Protein AF-A0A6C0AGB8-F1 (afdb_monomer_lite)

pLDDT: mean 83.2, std 10.04, range [54.59, 96.94]

Structure (mmCIF, N/CA/C/O backbone):
data_AF-A0A6C0AGB8-F1
#
_entry.id   AF-A0A6C0AGB8-F1
#
loop_
_atom_site.group_PDB
_atom_site.id
_atom_site.type_symbol
_atom_site.label_atom_id
_atom_site.label_alt_id
_atom_site.label_comp_id
_atom_site.label_asym_id
_atom_site.label_entity_id
_atom_site.label_seq_id
_atom_site.pdbx_PDB_ins_code
_atom_site.Cartn_x
_atom_site.Cartn_y
_atom_site.Cartn_z
_atom_site.occupancy
_atom_site.B_iso_or_equiv
_atom_site.auth_seq_id
_atom_site.auth_comp_id
_atom_site.auth_asym_id
_atom_site.auth_atom_id
_atom_site.pdbx_PDB_model_num
ATOM 1 N N . MET A 1 1 ? -25.238 -7.037 28.033 1.00 85.75 1 MET A N 1
ATOM 2 C CA . MET A 1 1 ? -25.013 -5.884 27.137 1.00 85.75 1 MET A CA 1
ATOM 3 C C . MET A 1 1 ? -23.534 -5.852 26.813 1.00 85.75 1 MET A C 1
ATOM 5 O O . MET A 1 1 ? -22.746 -6.028 27.730 1.00 85.75 1 MET A O 1
ATOM 9 N N . GLU A 1 2 ? -23.157 -5.703 25.545 1.00 87.75 2 GLU A N 1
ATOM 10 C CA . GLU A 1 2 ? -21.743 -5.670 25.140 1.00 87.75 2 GLU A CA 1
ATOM 11 C C . GLU A 1 2 ? -21.162 -4.250 25.240 1.00 87.75 2 GLU A C 1
ATOM 13 O O . GLU A 1 2 ? -21.844 -3.273 24.914 1.00 87.75 2 GLU A O 1
ATOM 18 N N . TRP A 1 3 ? -19.887 -4.139 25.631 1.00 89.69 3 TRP A N 1
ATOM 19 C CA . TRP A 1 3 ? -19.176 -2.863 25.812 1.00 89.69 3 TRP A CA 1
ATOM 20 C C . TRP A 1 3 ? -19.083 -2.013 24.537 1.00 89.69 3 TRP A C 1
ATOM 22 O O . TRP A 1 3 ? -18.918 -0.803 24.609 1.00 89.69 3 TRP A O 1
ATOM 32 N N . ASN A 1 4 ? -19.184 -2.623 23.358 1.00 88.69 4 ASN A N 1
ATOM 33 C CA . ASN A 1 4 ? -19.112 -1.944 22.063 1.00 88.69 4 ASN A CA 1
ATOM 34 C C . ASN A 1 4 ? -20.489 -1.519 21.519 1.00 88.69 4 ASN A C 1
ATOM 36 O O . ASN A 1 4 ? -20.561 -0.889 20.466 1.00 88.69 4 ASN A O 1
ATOM 40 N N . ASN A 1 5 ? -21.580 -1.884 22.200 1.00 87.94 5 ASN A N 1
ATOM 41 C CA . ASN A 1 5 ? -22.945 -1.703 21.702 1.00 87.94 5 ASN A CA 1
ATOM 42 C C . ASN A 1 5 ? -23.889 -1.079 22.741 1.00 87.94 5 ASN A C 1
ATOM 44 O O . ASN A 1 5 ? -25.072 -0.848 22.469 1.00 87.94 5 ASN A O 1
ATOM 48 N N . TRP A 1 6 ? -23.379 -0.769 23.933 1.00 87.19 6 TRP A N 1
ATOM 49 C CA . TRP A 1 6 ? -24.161 -0.120 24.977 1.00 87.19 6 TRP A CA 1
ATOM 50 C C . TRP A 1 6 ? -24.812 1.204 24.546 1.00 87.19 6 TRP A C 1
ATOM 52 O O . TRP A 1 6 ? -25.950 1.404 24.965 1.00 87.19 6 TRP A O 1
ATOM 62 N N . PRO A 1 7 ? -24.239 2.061 23.664 1.00 87.12 7 PRO A N 1
ATOM 63 C CA . PRO A 1 7 ? -24.915 3.300 23.270 1.00 87.12 7 PRO A CA 1
ATOM 64 C C . PRO A 1 7 ? -26.259 3.060 22.568 1.00 87.12 7 PRO A C 1
ATOM 66 O O . PRO A 1 7 ? -27.134 3.919 22.606 1.00 87.12 7 PRO A O 1
ATOM 69 N N . LYS A 1 8 ? -26.441 1.884 21.947 1.00 88.44 8 LYS A N 1
ATOM 70 C CA . LYS A 1 8 ? -27.699 1.480 21.301 1.00 88.44 8 LYS A CA 1
ATOM 71 C C . LYS A 1 8 ? -28.630 0.722 22.245 1.00 88.44 8 LYS A C 1
ATOM 73 O O . LYS A 1 8 ? -29.843 0.875 22.159 1.00 88.44 8 LYS A O 1
ATOM 78 N N . GLN A 1 9 ? -28.078 -0.115 23.125 1.00 89.19 9 GLN A N 1
ATOM 79 C CA . GLN A 1 9 ? -28.870 -0.964 24.025 1.00 89.19 9 GLN A CA 1
ATOM 80 C C . GLN A 1 9 ? -29.356 -0.213 25.274 1.00 89.19 9 GLN A C 1
ATOM 82 O O . GLN A 1 9 ? -30.470 -0.453 25.736 1.00 89.19 9 GLN A O 1
ATOM 87 N N . LEU A 1 10 ? -28.554 0.711 25.808 1.00 89.75 10 LEU A N 1
ATOM 88 C CA . LEU A 1 10 ? -28.839 1.412 27.058 1.00 89.75 10 LEU A CA 1
ATOM 89 C C . LEU A 1 10 ? -30.111 2.282 27.006 1.00 89.75 10 LEU A C 1
ATOM 91 O O . LEU A 1 10 ? -30.888 2.198 27.958 1.00 89.75 10 LEU A O 1
ATOM 95 N N . PRO A 1 11 ? -30.413 3.035 25.925 1.00 90.19 11 PRO A N 1
ATOM 96 C CA . PRO A 1 11 ? -31.673 3.777 25.828 1.00 90.19 11 PRO A CA 1
ATOM 97 C C . PRO A 1 11 ? -32.914 2.887 25.981 1.00 90.19 11 PRO A C 1
ATOM 99 O O . PRO A 1 11 ? -33.871 3.270 26.650 1.00 90.19 11 PRO A O 1
ATOM 102 N N . LEU A 1 12 ? -32.878 1.669 25.427 1.00 92.25 12 LEU A N 1
ATOM 103 C CA . LEU A 1 12 ? -33.972 0.696 25.542 1.00 92.25 12 LEU A CA 1
ATOM 104 C C . LEU A 1 12 ? -34.129 0.173 26.974 1.00 92.25 12 LEU A C 1
ATOM 106 O O . LEU A 1 12 ? -35.239 -0.145 27.395 1.00 92.25 12 LEU A O 1
ATOM 110 N N . ILE A 1 13 ? -33.026 0.062 27.720 1.00 91.06 13 ILE A N 1
ATOM 111 C CA . ILE A 1 13 ? -33.058 -0.310 29.138 1.00 91.06 13 ILE A CA 1
ATOM 112 C C . ILE A 1 13 ? -33.690 0.825 29.942 1.00 91.06 13 ILE A C 1
ATOM 114 O O . ILE A 1 13 ? -34.621 0.564 30.694 1.00 91.06 13 ILE A O 1
ATOM 118 N N . ILE A 1 14 ? -33.244 2.070 29.739 1.00 91.00 14 ILE A N 1
ATOM 119 C CA . ILE A 1 14 ? -33.753 3.262 30.437 1.00 91.00 14 ILE A CA 1
ATOM 120 C C . ILE A 1 14 ? -35.268 3.414 30.241 1.00 91.00 14 ILE A C 1
ATOM 122 O O . ILE A 1 14 ? -35.985 3.621 31.214 1.00 91.00 14 ILE A O 1
ATOM 126 N N . GLN A 1 15 ? -35.765 3.240 29.011 1.00 91.44 15 GLN A N 1
ATOM 127 C CA . GLN A 1 15 ? -37.198 3.337 28.688 1.00 91.44 15 GLN A CA 1
ATOM 128 C C . GLN A 1 15 ? -38.080 2.335 29.445 1.00 91.44 15 GLN A C 1
ATOM 130 O O . GLN A 1 15 ? -39.263 2.591 29.643 1.00 91.44 15 GLN A O 1
ATOM 135 N N . LYS A 1 16 ? -37.524 1.188 29.851 1.00 91.88 16 LYS A N 1
ATOM 136 C CA . LYS A 1 16 ? -38.254 0.140 30.579 1.00 91.88 16 LYS A CA 1
ATOM 137 C C . LYS A 1 16 ? -38.258 0.348 32.095 1.00 91.88 16 LYS A C 1
ATOM 139 O O . LYS A 1 16 ? -38.925 -0.410 32.793 1.00 91.88 16 LYS A O 1
ATOM 144 N N . GLN A 1 17 ? -37.504 1.319 32.610 1.00 92.25 17 GLN A N 1
ATOM 145 C CA . GLN A 1 17 ? -37.395 1.584 34.043 1.00 92.25 17 GLN A CA 1
ATOM 146 C C . GLN A 1 17 ? -38.358 2.682 34.501 1.00 92.25 17 GLN A C 1
ATOM 148 O O . GLN A 1 17 ? -38.799 3.524 33.722 1.00 92.25 17 GLN A O 1
ATOM 153 N N . ASN A 1 18 ? -38.658 2.700 35.802 1.00 91.62 18 ASN A N 1
ATOM 154 C CA . ASN A 1 18 ? -39.371 3.822 36.408 1.00 91.62 18 ASN A CA 1
ATOM 155 C C . ASN A 1 18 ? -38.508 5.102 36.410 1.00 91.62 18 ASN A C 1
ATOM 157 O O . ASN A 1 18 ? -37.285 5.045 36.274 1.00 91.62 18 ASN A O 1
ATOM 161 N N . HIS A 1 19 ? -39.150 6.259 36.599 1.00 88.44 19 HIS A N 1
ATOM 162 C CA . HIS A 1 19 ? -38.503 7.572 36.491 1.00 88.44 19 HIS A CA 1
ATOM 163 C C . HIS A 1 19 ? -37.238 7.710 37.361 1.00 88.44 19 HIS A C 1
ATOM 165 O O . HIS A 1 19 ? -36.220 8.218 36.900 1.00 88.44 19 HIS A O 1
ATOM 171 N N . TYR A 1 20 ? -37.270 7.218 38.604 1.00 92.38 20 TYR A N 1
ATOM 172 C CA . TYR A 1 20 ? -36.134 7.317 39.524 1.00 92.38 20 TYR A CA 1
ATOM 173 C C . TYR A 1 20 ? -34.932 6.468 39.072 1.00 92.38 20 TYR A C 1
ATOM 175 O O . TYR A 1 20 ? -33.818 6.982 38.973 1.00 92.38 20 TYR A O 1
ATOM 183 N N . LYS A 1 21 ? -35.152 5.194 38.722 1.00 92.56 21 LYS A N 1
ATOM 184 C CA . LYS A 1 21 ? -34.096 4.298 38.215 1.00 92.56 21 LYS A CA 1
ATOM 185 C C . LYS A 1 21 ? -33.546 4.775 36.871 1.00 92.56 21 LYS A C 1
ATOM 187 O O . LYS A 1 21 ? -32.340 4.726 36.647 1.00 92.56 21 LYS A O 1
ATOM 192 N N . ALA A 1 22 ? -34.410 5.287 35.994 1.00 91.00 22 ALA A N 1
ATOM 193 C CA . ALA A 1 22 ? -34.006 5.869 34.717 1.00 91.00 22 ALA A CA 1
ATOM 194 C C . ALA A 1 22 ? -33.007 7.026 34.904 1.00 91.00 22 ALA A C 1
ATOM 196 O O . ALA A 1 22 ? -31.990 7.064 34.210 1.00 91.00 22 ALA A O 1
ATOM 197 N N . ILE A 1 23 ? -33.242 7.917 35.877 1.00 90.25 23 ILE A N 1
ATOM 198 C CA . ILE A 1 23 ? -32.309 9.005 36.217 1.00 90.25 23 ILE A CA 1
ATOM 199 C C . ILE A 1 23 ? -30.972 8.454 36.724 1.00 90.25 23 ILE A C 1
ATOM 201 O O . ILE A 1 23 ? -29.927 8.885 36.243 1.00 90.25 23 ILE A O 1
ATOM 205 N N . GLN A 1 24 ? -30.981 7.470 37.631 1.00 91.38 24 GLN A N 1
ATOM 206 C CA . GLN A 1 24 ? -29.740 6.864 38.139 1.00 91.38 24 GLN A CA 1
ATOM 207 C C . GLN A 1 24 ? -28.878 6.273 37.012 1.00 91.38 24 GLN A C 1
ATOM 209 O O . GLN A 1 24 ? -27.658 6.435 37.004 1.00 91.38 24 GLN A O 1
ATOM 214 N N . ILE A 1 25 ? -29.508 5.620 36.031 1.00 90.00 25 ILE A N 1
ATOM 215 C CA . ILE A 1 25 ? -28.814 5.037 34.874 1.00 90.00 25 ILE A CA 1
ATOM 216 C C . ILE A 1 25 ? -28.258 6.129 33.948 1.00 90.00 25 ILE A C 1
ATOM 218 O O . ILE A 1 25 ? -27.126 6.011 33.471 1.00 90.00 25 ILE A O 1
ATOM 222 N N . LEU A 1 26 ? -29.029 7.194 33.700 1.00 88.81 26 LEU A N 1
ATOM 223 C CA . LEU A 1 26 ? -28.572 8.343 32.914 1.00 88.81 26 LEU A CA 1
ATOM 224 C C . LEU A 1 26 ? -27.353 9.012 33.560 1.00 88.81 26 LEU A C 1
ATOM 226 O O . LEU A 1 26 ? -26.373 9.302 32.870 1.00 88.81 26 LEU A O 1
ATOM 230 N N . ASP A 1 27 ? -27.379 9.201 34.878 1.00 88.69 27 ASP A N 1
ATOM 231 C CA . ASP A 1 27 ? -26.275 9.802 35.622 1.00 88.69 27 ASP A CA 1
ATOM 232 C C . ASP A 1 27 ? -25.014 8.920 35.578 1.00 88.69 27 ASP A C 1
ATOM 234 O O . ASP A 1 27 ? -23.907 9.424 35.353 1.00 88.69 27 ASP A O 1
ATOM 238 N N . LEU A 1 28 ? -25.184 7.598 35.697 1.00 88.62 28 LEU A N 1
ATOM 239 C CA . LEU A 1 28 ? -24.102 6.614 35.636 1.00 88.62 28 LEU A CA 1
ATOM 240 C C . LEU A 1 28 ? -23.369 6.619 34.284 1.00 88.62 28 LEU A C 1
ATOM 242 O O . LEU A 1 28 ? -22.136 6.568 34.257 1.00 88.62 28 LEU A O 1
ATOM 246 N N . PHE A 1 29 ? -24.092 6.671 33.161 1.00 86.94 29 PHE A N 1
ATOM 247 C CA . PHE A 1 29 ? -23.497 6.515 31.825 1.00 86.94 29 PHE A CA 1
ATOM 248 C C . PHE A 1 29 ? -23.253 7.828 31.070 1.00 86.94 29 PHE A C 1
ATOM 250 O O . PHE A 1 29 ? -22.235 7.920 30.388 1.00 86.94 29 PHE A O 1
ATOM 257 N N . TYR A 1 30 ? -24.123 8.836 31.200 1.00 82.88 30 TYR A N 1
ATOM 258 C CA . TYR A 1 30 ? -24.089 10.041 30.357 1.00 82.88 30 TYR A CA 1
ATOM 259 C C . TYR A 1 30 ? -23.657 11.314 31.090 1.00 82.88 30 TYR A C 1
ATOM 261 O O . TYR A 1 30 ? -22.960 12.137 30.504 1.00 82.88 30 TYR A O 1
ATOM 269 N N . LYS A 1 31 ? -24.038 11.502 32.359 1.00 75.31 31 LYS A N 1
ATOM 270 C CA . LYS A 1 31 ? -23.781 12.772 33.066 1.00 75.31 31 LYS A CA 1
ATOM 271 C C . LYS A 1 31 ? -22.374 12.859 33.655 1.00 75.31 31 LYS A C 1
ATOM 273 O O . LYS A 1 31 ? -21.720 13.887 33.527 1.00 75.31 31 LYS A O 1
ATOM 278 N N . ASN A 1 32 ? -21.872 11.755 34.210 1.00 64.94 32 ASN A N 1
ATOM 279 C CA . ASN A 1 32 ? -20.521 11.679 34.788 1.00 64.94 32 ASN A CA 1
ATOM 280 C C . ASN A 1 32 ? -19.447 11.211 33.776 1.00 64.94 32 ASN A C 1
ATOM 282 O O . ASN A 1 32 ? -18.403 10.692 34.161 1.00 64.94 32 ASN A O 1
ATOM 286 N N . ASN A 1 33 ? -19.752 11.358 32.481 1.00 63.38 33 ASN A N 1
ATOM 287 C CA . ASN A 1 33 ? -18.901 11.309 31.284 1.00 63.38 33 ASN A CA 1
ATOM 288 C C . ASN A 1 33 ? -17.544 10.573 31.391 1.00 63.38 33 ASN A C 1
ATOM 290 O O . ASN A 1 33 ? -16.486 11.184 31.261 1.00 63.38 33 ASN A O 1
ATOM 294 N N . SER A 1 34 ? -17.558 9.251 31.595 1.00 58.28 34 SER A N 1
ATOM 295 C CA . SER A 1 34 ? -16.314 8.455 31.640 1.00 58.28 34 SER A CA 1
ATOM 296 C C . SER A 1 34 ? -16.145 7.469 30.481 1.00 58.28 34 SER A C 1
ATOM 298 O O . SER A 1 34 ? -15.078 6.884 30.339 1.00 58.28 34 SER A O 1
ATOM 300 N N . LEU A 1 35 ? -17.182 7.237 29.671 1.00 72.00 35 LEU A N 1
ATOM 301 C CA . LEU A 1 35 ? -17.141 6.281 28.563 1.00 72.00 35 LEU A CA 1
ATOM 302 C C . LEU A 1 35 ? -17.549 6.989 27.272 1.00 72.00 35 LEU A C 1
ATOM 304 O O . LEU A 1 35 ? -18.730 7.210 27.023 1.00 72.00 35 LEU A O 1
ATOM 308 N N . ASN A 1 36 ? -16.557 7.327 26.448 1.00 73.94 36 ASN A N 1
ATOM 309 C CA . ASN A 1 36 ? -16.778 7.827 25.089 1.00 73.94 36 ASN A CA 1
ATOM 310 C C . ASN A 1 36 ? -17.381 6.732 24.186 1.00 73.94 36 ASN A C 1
ATOM 312 O O . ASN A 1 36 ? -17.428 5.562 24.564 1.00 73.94 36 ASN A O 1
ATOM 316 N N . ASP A 1 37 ? -17.822 7.088 22.977 1.00 81.38 37 ASP A N 1
ATOM 317 C CA . ASP A 1 37 ? -18.327 6.110 22.005 1.00 81.38 37 ASP A CA 1
ATOM 318 C C . ASP A 1 37 ? -17.241 5.053 21.673 1.00 81.38 37 ASP A C 1
ATOM 320 O O . ASP A 1 37 ? -16.196 5.401 21.102 1.00 81.38 37 ASP A O 1
ATOM 324 N N . PRO A 1 38 ? -17.461 3.761 21.998 1.00 86.94 38 PRO A N 1
ATOM 325 C CA . PRO A 1 38 ? -16.483 2.697 21.766 1.00 86.94 38 PRO A CA 1
ATOM 326 C C . PRO A 1 38 ? -16.198 2.471 20.274 1.00 86.94 38 PRO A C 1
ATOM 328 O O . PRO A 1 38 ? -15.145 1.931 19.920 1.00 86.94 38 PRO A O 1
ATOM 331 N N . LEU A 1 39 ? -17.091 2.917 19.378 1.00 87.75 39 LEU A N 1
ATOM 332 C CA . LEU A 1 39 ? -16.887 2.839 17.932 1.00 87.75 39 LEU A CA 1
ATOM 333 C C . LEU A 1 39 ? -15.649 3.616 17.485 1.00 87.75 39 LEU A C 1
ATOM 335 O O . LEU A 1 39 ? -15.008 3.217 16.514 1.00 87.75 39 LEU A O 1
ATOM 339 N N . ILE A 1 40 ? -15.269 4.687 18.188 1.00 88.62 40 ILE A N 1
ATOM 340 C CA . ILE A 1 40 ? -14.062 5.461 17.871 1.00 88.62 40 ILE A CA 1
ATOM 341 C C . ILE A 1 40 ? -12.816 4.586 18.039 1.00 88.62 40 ILE A C 1
ATOM 343 O O . ILE A 1 40 ? -11.991 4.515 17.125 1.00 88.62 40 ILE A O 1
ATOM 347 N N . LEU A 1 41 ? -12.715 3.868 19.163 1.00 90.50 41 LEU A N 1
ATOM 348 C CA . LEU A 1 41 ? -11.598 2.967 19.451 1.00 90.50 41 LEU A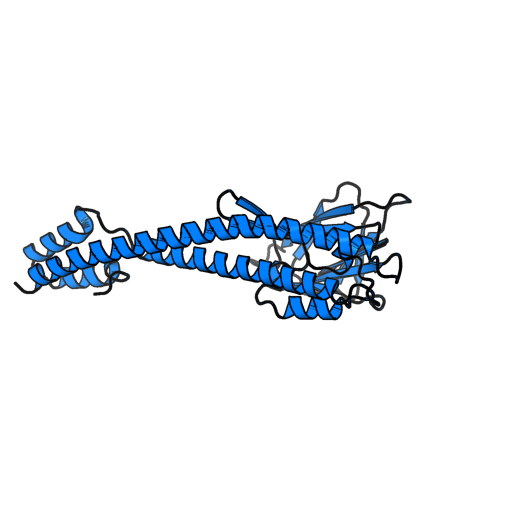 CA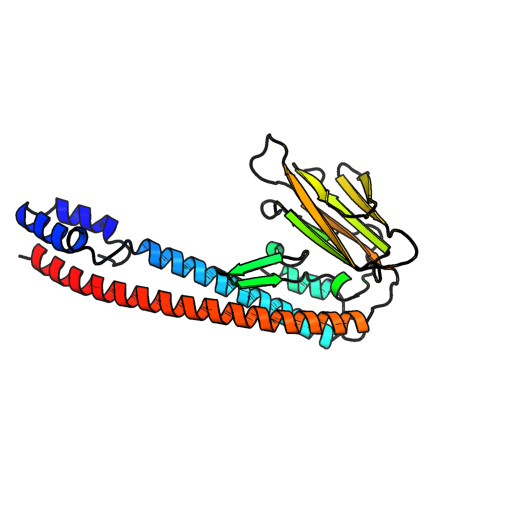 1
ATOM 349 C C . LEU A 1 41 ? -11.536 1.823 18.434 1.00 90.50 41 LEU A C 1
ATOM 351 O O . LEU A 1 41 ? -10.478 1.557 17.873 1.00 90.50 41 LEU A O 1
ATOM 355 N N . ILE A 1 42 ? -12.678 1.203 18.125 1.00 90.69 42 ILE A N 1
ATOM 356 C CA . ILE A 1 42 ? -12.762 0.110 17.144 1.00 90.69 42 ILE A CA 1
ATOM 357 C C . ILE A 1 42 ? -12.367 0.592 15.742 1.00 90.69 42 ILE A C 1
ATOM 359 O O . ILE A 1 42 ? -11.587 -0.059 15.045 1.00 90.69 42 ILE A O 1
ATOM 363 N N . ASN A 1 43 ? -12.874 1.751 15.320 1.00 92.44 43 ASN A N 1
ATOM 364 C CA . ASN A 1 43 ? -12.548 2.325 14.018 1.00 92.44 43 ASN A CA 1
ATOM 365 C C . ASN A 1 43 ? -11.066 2.698 13.922 1.00 92.44 43 ASN A C 1
ATOM 367 O O . ASN A 1 43 ? -10.447 2.481 12.879 1.00 92.44 43 ASN A O 1
ATOM 371 N N . GLN A 1 44 ? -10.481 3.225 14.999 1.00 93.25 44 GLN A N 1
ATOM 372 C CA . GLN A 1 44 ? -9.052 3.508 15.072 1.00 93.25 44 GLN A CA 1
ATOM 373 C C . GLN A 1 44 ? -8.223 2.220 14.987 1.00 93.25 44 GLN A C 1
ATOM 375 O O . GLN A 1 44 ? -7.310 2.150 14.165 1.00 93.25 44 GLN A O 1
ATOM 380 N N . GLN A 1 45 ? -8.587 1.182 15.742 1.00 94.00 45 GLN A N 1
ATOM 381 C CA . GLN A 1 45 ? -7.930 -0.125 15.702 1.00 94.00 45 GLN A CA 1
ATOM 382 C C . GLN A 1 45 ? -7.936 -0.727 14.293 1.00 94.00 45 GLN A C 1
ATOM 384 O O . GLN A 1 45 ? -6.906 -1.178 13.792 1.00 94.00 45 GLN A O 1
ATOM 389 N N . ASN A 1 46 ? -9.088 -0.690 13.619 1.00 94.62 46 ASN A N 1
ATOM 390 C CA . ASN A 1 46 ? -9.235 -1.196 12.256 1.00 94.62 46 ASN A CA 1
ATOM 391 C C . ASN A 1 46 ? -8.364 -0.426 11.254 1.00 94.62 46 ASN A C 1
ATOM 393 O O . ASN A 1 46 ? -7.757 -1.038 10.372 1.00 94.62 46 ASN A O 1
ATOM 397 N N . LYS A 1 47 ? -8.265 0.904 11.392 1.00 94.31 47 LYS A N 1
ATOM 398 C CA . LYS A 1 47 ? -7.364 1.727 10.570 1.00 94.31 47 LYS A CA 1
ATOM 399 C C . LYS A 1 47 ? -5.902 1.326 10.782 1.00 94.31 47 LYS A C 1
ATOM 401 O O . LYS A 1 47 ? -5.232 1.001 9.806 1.00 94.31 47 LYS A O 1
ATOM 406 N N . ILE A 1 48 ? -5.453 1.236 12.036 1.00 95.75 48 ILE A N 1
ATOM 407 C CA . ILE A 1 48 ? -4.078 0.834 12.372 1.00 95.75 48 ILE A CA 1
ATOM 408 C C . ILE A 1 48 ? -3.768 -0.574 11.836 1.00 95.75 48 ILE A C 1
ATOM 410 O O . ILE A 1 48 ? -2.716 -0.796 11.242 1.00 95.75 48 ILE A O 1
ATOM 414 N N . LEU A 1 49 ? -4.694 -1.529 11.966 1.00 94.81 49 LEU A N 1
ATOM 415 C CA . LEU A 1 49 ? -4.534 -2.878 11.410 1.00 94.81 49 LEU A CA 1
ATOM 416 C C . LEU A 1 49 ? -4.381 -2.880 9.886 1.00 94.81 49 LEU A C 1
ATOM 418 O O . LEU A 1 49 ? -3.606 -3.673 9.347 1.00 94.81 49 LEU A O 1
ATOM 422 N N . ASN A 1 50 ? -5.116 -2.020 9.181 1.00 92.56 50 ASN A N 1
ATOM 423 C CA . ASN A 1 50 ? -4.978 -1.882 7.734 1.00 92.56 50 ASN A CA 1
ATOM 424 C C . ASN A 1 50 ? -3.599 -1.330 7.354 1.00 92.56 50 ASN A C 1
ATOM 426 O O . ASN A 1 50 ? -2.992 -1.852 6.417 1.00 92.56 50 ASN A O 1
ATOM 430 N N . ASP A 1 51 ? -3.084 -0.355 8.106 1.00 93.31 51 ASP A N 1
ATOM 431 C CA . ASP A 1 51 ? -1.728 0.176 7.938 1.00 93.31 51 ASP A CA 1
ATOM 432 C C . ASP A 1 51 ? -0.654 -0.893 8.192 1.00 93.31 51 ASP A C 1
ATOM 434 O O . ASP A 1 51 ? 0.240 -1.077 7.364 1.00 93.31 51 ASP A O 1
ATOM 438 N N . ILE A 1 52 ? -0.781 -1.680 9.271 1.00 93.94 52 ILE A N 1
ATOM 439 C CA . ILE A 1 52 ? 0.126 -2.806 9.567 1.00 93.94 52 ILE A CA 1
ATOM 440 C C . ILE A 1 52 ? 0.150 -3.798 8.406 1.00 93.94 52 ILE A C 1
ATOM 442 O O . ILE A 1 52 ? 1.228 -4.183 7.944 1.00 93.94 52 ILE A O 1
ATOM 446 N N . LYS A 1 53 ? -1.029 -4.225 7.933 1.00 91.69 53 LYS A N 1
ATOM 447 C CA . LYS A 1 53 ? -1.154 -5.189 6.830 1.00 91.69 53 LYS A CA 1
ATOM 448 C C . LYS A 1 53 ? -0.512 -4.648 5.559 1.00 91.69 53 LYS A C 1
ATOM 450 O O . LYS A 1 53 ? 0.261 -5.357 4.923 1.00 91.69 53 LYS A O 1
ATOM 455 N N . PHE A 1 54 ? -0.797 -3.392 5.224 1.00 89.69 54 PHE A N 1
ATOM 456 C CA . PHE A 1 54 ? -0.238 -2.732 4.054 1.00 89.69 54 PHE A CA 1
ATOM 457 C C . PHE A 1 54 ? 1.292 -2.670 4.116 1.00 89.69 54 PHE A C 1
ATOM 459 O O . PHE A 1 54 ? 1.965 -3.171 3.216 1.00 89.69 54 PHE A O 1
ATOM 466 N N . ILE A 1 55 ? 1.857 -2.123 5.197 1.00 90.81 55 ILE A N 1
ATOM 467 C CA . ILE A 1 55 ? 3.300 -1.873 5.281 1.00 90.81 55 ILE A CA 1
ATOM 468 C C . ILE A 1 55 ? 4.110 -3.170 5.402 1.00 90.81 55 ILE A C 1
ATOM 470 O O . ILE A 1 55 ? 5.182 -3.296 4.806 1.00 90.81 55 ILE A O 1
ATOM 474 N N . SER A 1 56 ? 3.569 -4.170 6.106 1.00 90.94 56 SER A N 1
ATOM 475 C CA . SER A 1 56 ? 4.189 -5.496 6.218 1.00 90.94 56 SER A CA 1
ATOM 476 C C . SER A 1 56 ? 4.229 -6.197 4.863 1.00 90.94 56 SER A C 1
ATOM 478 O O . SER A 1 56 ? 5.249 -6.778 4.493 1.00 90.94 56 SER A O 1
ATOM 480 N N . HIS A 1 57 ? 3.143 -6.091 4.092 1.00 88.56 57 HIS A N 1
ATOM 481 C CA . HIS A 1 57 ? 3.067 -6.666 2.753 1.00 88.56 57 HIS A CA 1
ATOM 482 C C . HIS A 1 57 ? 4.056 -6.007 1.792 1.00 88.56 57 HIS A C 1
ATOM 484 O O . HIS A 1 57 ? 4.731 -6.690 1.028 1.00 88.56 57 HIS A O 1
ATOM 490 N N . ILE A 1 58 ? 4.205 -4.685 1.864 1.00 87.25 58 ILE A N 1
ATOM 491 C CA . ILE A 1 58 ? 5.191 -3.957 1.061 1.00 87.25 58 ILE A CA 1
ATOM 492 C C . ILE A 1 58 ? 6.608 -4.424 1.324 1.00 87.25 58 ILE A C 1
ATOM 494 O O . ILE A 1 58 ? 7.355 -4.742 0.397 1.00 87.25 58 ILE A O 1
ATOM 498 N N . LYS A 1 59 ? 6.963 -4.503 2.604 1.00 90.06 59 LYS A N 1
ATOM 499 C CA . LYS A 1 59 ? 8.271 -4.976 3.036 1.00 90.06 59 LYS A CA 1
ATOM 500 C C . LYS A 1 59 ? 8.540 -6.403 2.555 1.00 90.06 59 LYS A C 1
ATOM 502 O O . LYS A 1 59 ? 9.651 -6.696 2.121 1.00 90.06 59 LYS A O 1
ATOM 507 N N . TYR A 1 60 ? 7.529 -7.270 2.602 1.00 90.38 60 TYR A N 1
ATOM 508 C CA . TYR A 1 60 ? 7.613 -8.636 2.093 1.00 90.38 60 TYR A CA 1
ATOM 509 C C . TYR A 1 60 ? 7.892 -8.682 0.585 1.00 90.38 60 TYR A C 1
ATOM 511 O O . TYR A 1 60 ? 8.830 -9.358 0.169 1.00 90.38 60 TYR A O 1
ATOM 519 N N . ILE A 1 61 ? 7.148 -7.922 -0.226 1.00 87.75 61 ILE A N 1
ATOM 520 C CA . ILE A 1 61 ? 7.347 -7.903 -1.683 1.00 87.75 61 ILE A CA 1
ATOM 521 C C . ILE A 1 61 ? 8.740 -7.376 -2.049 1.00 87.75 61 ILE A C 1
ATOM 523 O O . ILE A 1 61 ? 9.431 -8.008 -2.846 1.00 87.75 61 ILE A O 1
ATOM 527 N N . TYR A 1 62 ? 9.206 -6.282 -1.432 1.00 89.50 62 TYR A N 1
ATOM 528 C CA . TYR A 1 62 ? 10.570 -5.795 -1.678 1.00 89.50 62 TYR A CA 1
ATOM 529 C C . TYR A 1 62 ? 11.633 -6.839 -1.333 1.00 89.50 62 TYR A C 1
ATOM 531 O O . TYR A 1 62 ? 12.558 -7.043 -2.117 1.00 89.50 62 TYR A O 1
ATOM 539 N N . ASN A 1 63 ? 11.477 -7.545 -0.211 1.00 91.50 63 ASN A N 1
ATOM 540 C CA . ASN A 1 63 ? 12.366 -8.646 0.153 1.00 91.50 63 ASN A CA 1
ATOM 541 C C . ASN A 1 63 ? 12.369 -9.766 -0.888 1.00 91.50 63 ASN A C 1
ATOM 543 O O . ASN A 1 63 ? 13.443 -10.232 -1.258 1.00 91.50 63 ASN A O 1
ATOM 547 N N . LEU A 1 64 ? 11.197 -10.195 -1.365 1.00 90.75 64 LEU A N 1
ATOM 548 C CA . LEU A 1 64 ? 11.103 -11.233 -2.393 1.00 90.75 64 LEU A CA 1
ATOM 549 C C . LEU A 1 64 ? 11.857 -10.842 -3.663 1.00 90.75 64 LEU A C 1
ATOM 551 O O . LEU A 1 64 ? 12.607 -11.649 -4.201 1.00 90.75 64 LEU A O 1
ATOM 555 N N . ILE A 1 65 ? 11.694 -9.600 -4.113 1.00 88.56 65 ILE A N 1
ATOM 556 C CA . ILE A 1 65 ? 12.317 -9.116 -5.347 1.00 88.56 65 ILE A CA 1
ATOM 557 C C . ILE A 1 65 ? 13.829 -8.988 -5.177 1.00 88.56 65 ILE A C 1
ATOM 559 O O . ILE A 1 65 ? 14.583 -9.445 -6.032 1.00 88.56 65 ILE A O 1
ATOM 563 N N . ILE A 1 66 ? 14.284 -8.427 -4.052 1.00 91.00 66 ILE A N 1
ATOM 564 C CA . ILE A 1 66 ? 15.714 -8.355 -3.729 1.00 91.00 66 ILE A CA 1
ATOM 565 C C . ILE A 1 66 ? 16.323 -9.760 -3.711 1.00 91.00 66 ILE A C 1
ATOM 567 O O . ILE A 1 66 ? 17.380 -9.968 -4.305 1.00 91.00 66 ILE A O 1
ATOM 571 N N . SER A 1 67 ? 15.674 -10.718 -3.046 1.00 92.38 67 SER A N 1
ATOM 572 C CA . SER A 1 67 ? 16.134 -12.107 -2.995 1.00 92.38 67 SER A CA 1
ATOM 573 C C . SER A 1 67 ? 16.175 -12.731 -4.386 1.00 92.38 67 SER A C 1
ATOM 575 O O . SER A 1 67 ? 17.195 -13.302 -4.755 1.00 92.38 67 SER A O 1
ATOM 577 N N . TYR A 1 68 ? 15.122 -12.550 -5.187 1.00 91.31 68 TYR A N 1
ATOM 578 C CA . TYR A 1 68 ? 15.056 -13.064 -6.553 1.00 91.31 68 TYR A CA 1
ATOM 579 C C . TYR A 1 68 ? 16.215 -12.554 -7.416 1.00 91.31 68 TYR A C 1
ATOM 581 O O . TYR A 1 68 ? 16.918 -13.355 -8.030 1.00 91.31 68 TYR A O 1
ATOM 589 N N . ILE A 1 69 ? 16.461 -11.241 -7.436 1.00 88.75 69 ILE A N 1
ATOM 590 C CA . ILE A 1 69 ? 17.527 -10.665 -8.269 1.00 88.75 69 ILE A CA 1
ATOM 591 C C . ILE A 1 69 ? 18.900 -11.106 -7.762 1.00 88.75 69 ILE A C 1
ATOM 593 O O . ILE A 1 69 ? 19.771 -11.441 -8.559 1.00 88.75 69 ILE A O 1
ATOM 597 N N . LYS A 1 70 ? 19.093 -11.187 -6.439 1.00 90.00 70 LYS A N 1
ATOM 598 C CA . LYS A 1 70 ? 20.336 -11.715 -5.858 1.00 90.00 70 LYS A CA 1
ATOM 599 C C . LYS A 1 70 ? 20.588 -13.180 -6.210 1.00 90.00 70 LYS A C 1
ATOM 601 O O . LYS A 1 70 ? 21.752 -13.552 -6.324 1.00 90.00 70 LYS A O 1
ATOM 606 N N . SER A 1 71 ? 19.547 -13.990 -6.376 1.00 91.75 71 SER A N 1
ATOM 607 C CA . SER A 1 71 ? 19.667 -15.384 -6.817 1.00 91.75 71 SER A CA 1
ATOM 608 C C . SER A 1 71 ? 19.872 -15.521 -8.328 1.00 91.75 71 SER A C 1
ATOM 610 O O . SER A 1 71 ? 20.439 -16.515 -8.764 1.00 91.75 71 SER A O 1
ATOM 612 N N . ASN A 1 72 ? 19.462 -14.526 -9.122 1.00 88.94 72 ASN A N 1
ATOM 613 C CA . ASN A 1 72 ? 19.520 -14.542 -10.589 1.00 88.94 72 ASN A CA 1
ATOM 614 C C . ASN A 1 72 ? 20.424 -13.428 -11.138 1.00 88.94 72 ASN A C 1
ATOM 616 O O . ASN A 1 72 ? 20.112 -12.798 -12.142 1.00 88.94 72 ASN A O 1
ATOM 620 N N . GLN A 1 73 ? 21.552 -13.171 -10.472 1.00 83.69 73 GLN A N 1
ATOM 621 C CA . GLN A 1 73 ? 22.397 -11.993 -10.710 1.00 83.69 73 GLN A CA 1
ATOM 622 C C . GLN A 1 73 ? 22.910 -11.821 -12.139 1.00 83.69 73 GLN A C 1
ATOM 624 O O . GLN A 1 73 ? 23.242 -10.694 -12.495 1.00 83.69 73 GLN A O 1
ATOM 629 N N . LEU A 1 74 ? 23.017 -12.904 -12.912 1.00 81.38 74 LEU A N 1
ATOM 630 C CA . LEU A 1 74 ? 23.549 -12.893 -14.277 1.00 81.38 74 LEU A CA 1
ATOM 631 C C . LEU A 1 74 ? 22.477 -12.618 -15.336 1.00 81.38 74 LEU A C 1
ATOM 633 O O . LEU A 1 74 ? 22.793 -12.067 -16.384 1.00 81.38 74 LEU A O 1
ATOM 637 N N . ASN A 1 75 ? 21.233 -13.024 -15.078 1.00 81.75 75 ASN A N 1
ATOM 638 C CA . ASN A 1 75 ? 20.136 -12.901 -16.033 1.00 81.75 75 ASN A CA 1
ATOM 639 C C . ASN A 1 75 ? 18.778 -12.935 -15.307 1.00 81.75 75 ASN A C 1
ATOM 641 O O . ASN A 1 75 ? 18.077 -13.950 -15.352 1.00 81.75 75 ASN A O 1
ATOM 645 N N . PRO A 1 76 ? 18.424 -11.882 -14.554 1.00 84.00 76 PRO A N 1
ATOM 646 C CA . PRO A 1 76 ? 17.136 -11.833 -13.877 1.00 84.00 76 PRO A CA 1
ATOM 647 C C . PRO A 1 76 ? 16.006 -11.687 -14.905 1.00 84.00 76 PRO A C 1
ATOM 649 O O . PRO A 1 76 ? 16.058 -10.825 -15.776 1.00 84.00 76 PRO A O 1
ATOM 652 N N . ASP A 1 77 ? 14.949 -12.489 -14.777 1.00 83.12 77 ASP A N 1
ATOM 653 C CA . ASP A 1 77 ? 13.756 -12.378 -15.616 1.00 83.12 77 ASP A CA 1
ATOM 654 C C . ASP A 1 77 ? 12.714 -11.470 -14.953 1.00 83.12 77 ASP A C 1
ATOM 656 O O . ASP A 1 77 ? 12.173 -11.749 -13.875 1.00 83.12 77 ASP A O 1
ATOM 660 N N . PHE A 1 78 ? 12.394 -10.364 -15.622 1.00 78.88 78 PHE A N 1
ATOM 661 C CA . PHE A 1 78 ? 11.406 -9.434 -15.099 1.00 78.88 78 PHE A CA 1
ATOM 662 C C . PHE A 1 78 ? 9.970 -9.975 -15.163 1.00 78.88 78 PHE A C 1
ATOM 664 O O . PHE A 1 78 ? 9.151 -9.556 -14.348 1.00 78.88 78 PHE A O 1
ATOM 671 N N . ASN A 1 79 ? 9.639 -10.941 -16.028 1.00 78.69 79 ASN A N 1
ATOM 672 C CA . ASN A 1 79 ? 8.303 -11.553 -16.007 1.00 78.69 79 ASN A CA 1
ATOM 673 C C . ASN A 1 79 ? 8.061 -12.308 -14.696 1.00 78.69 79 ASN A C 1
ATOM 675 O O . ASN A 1 79 ? 6.974 -12.226 -14.118 1.00 78.69 79 ASN A O 1
ATOM 679 N N . THR A 1 80 ? 9.093 -12.967 -14.171 1.00 84.44 80 THR A N 1
ATOM 680 C CA . THR A 1 80 ? 9.055 -13.578 -12.843 1.00 84.44 80 THR A CA 1
ATOM 681 C C . THR A 1 80 ? 8.864 -12.526 -11.744 1.00 84.44 80 THR A C 1
ATOM 683 O O . THR A 1 80 ? 7.995 -12.691 -10.885 1.00 84.44 80 THR A O 1
ATOM 686 N N . ILE A 1 81 ? 9.588 -11.401 -11.793 1.00 83.50 81 ILE A N 1
ATOM 687 C CA . ILE A 1 81 ? 9.402 -10.275 -10.852 1.00 83.50 81 ILE A CA 1
ATOM 688 C C . ILE A 1 81 ? 7.968 -9.733 -10.922 1.00 83.50 81 ILE A C 1
ATOM 690 O O . ILE A 1 81 ? 7.324 -9.519 -9.893 1.00 83.50 81 ILE A O 1
ATOM 694 N N . LEU A 1 82 ? 7.442 -9.552 -12.132 1.00 78.12 82 LEU A N 1
ATOM 695 C CA . LEU A 1 82 ? 6.087 -9.072 -12.370 1.00 78.12 82 LEU A CA 1
ATOM 696 C C . LEU A 1 82 ? 5.036 -10.063 -11.852 1.00 78.12 82 LEU A C 1
ATOM 698 O O . LEU A 1 82 ? 4.028 -9.641 -11.293 1.00 78.12 82 LEU A O 1
ATOM 702 N N . SER A 1 83 ? 5.275 -11.370 -11.978 1.00 80.69 83 SER A N 1
ATOM 703 C CA . SER A 1 83 ? 4.416 -12.411 -11.403 1.00 80.69 83 SER A CA 1
ATOM 704 C C . SER A 1 83 ? 4.365 -12.319 -9.874 1.00 80.69 83 SER A C 1
ATOM 706 O O . SER A 1 83 ? 3.273 -12.266 -9.304 1.00 80.69 83 SER A O 1
ATOM 708 N N . LEU A 1 84 ? 5.522 -12.182 -9.210 1.00 81.88 84 LEU A N 1
ATOM 709 C CA . LEU A 1 84 ? 5.603 -11.983 -7.754 1.00 81.88 84 LEU A CA 1
ATOM 710 C C . LEU A 1 84 ? 4.826 -10.736 -7.307 1.00 81.88 84 LEU A C 1
ATOM 712 O O . LEU A 1 84 ? 4.111 -10.756 -6.304 1.00 81.88 84 LEU A O 1
ATOM 716 N N . VAL A 1 85 ? 4.930 -9.651 -8.074 1.00 77.19 85 VAL A N 1
ATOM 717 C CA . VAL A 1 85 ? 4.181 -8.415 -7.831 1.00 77.19 85 VAL A CA 1
ATOM 718 C C . VAL A 1 85 ? 2.684 -8.612 -8.051 1.00 77.19 85 VAL A C 1
ATOM 720 O O . VAL A 1 85 ? 1.890 -8.173 -7.225 1.00 77.19 85 VAL A O 1
ATOM 723 N N . ASN A 1 86 ? 2.267 -9.263 -9.134 1.00 73.94 86 ASN A N 1
ATOM 724 C CA . ASN A 1 86 ? 0.853 -9.415 -9.486 1.00 73.94 86 ASN A CA 1
ATOM 725 C C . ASN A 1 86 ? 0.091 -10.331 -8.521 1.00 73.94 86 ASN A C 1
ATOM 727 O O . ASN A 1 86 ? -1.112 -10.152 -8.343 1.00 73.94 86 ASN A O 1
ATOM 731 N N . GLN A 1 87 ? 0.785 -11.246 -7.841 1.00 75.19 87 GLN A N 1
ATOM 732 C CA . GLN A 1 87 ? 0.224 -12.042 -6.744 1.00 75.19 87 GLN A CA 1
ATOM 733 C C . GLN A 1 87 ? -0.098 -11.198 -5.493 1.00 75.19 87 GLN A C 1
ATOM 735 O O . GLN A 1 87 ? -0.834 -11.633 -4.607 1.00 75.19 87 GLN A O 1
ATOM 740 N N . SER A 1 88 ? 0.416 -9.967 -5.402 1.00 73.81 88 SER A N 1
ATOM 741 C CA . SER A 1 88 ? 0.138 -9.048 -4.299 1.00 73.81 88 SER A CA 1
ATOM 742 C C . SER A 1 88 ? -1.301 -8.528 -4.331 1.00 73.81 88 SER A C 1
ATOM 744 O O . SER A 1 88 ? -1.730 -7.911 -5.306 1.00 73.81 88 SER A O 1
ATOM 746 N N . LYS A 1 89 ? -2.011 -8.610 -3.195 1.00 71.56 89 LYS A N 1
ATOM 747 C CA . LYS A 1 89 ? -3.301 -7.916 -2.994 1.00 71.56 89 LYS A CA 1
ATOM 748 C C . LYS A 1 89 ? -3.196 -6.399 -3.211 1.00 71.56 89 LYS A C 1
ATOM 750 O O . LYS A 1 89 ? -4.183 -5.747 -3.546 1.00 71.56 89 LYS A O 1
ATOM 755 N N . TYR A 1 90 ? -2.003 -5.836 -3.028 1.00 71.56 90 TYR A N 1
ATOM 756 C CA . TYR A 1 90 ? -1.713 -4.412 -3.178 1.00 71.56 90 TYR A CA 1
ATOM 757 C C . TYR A 1 90 ? -0.962 -4.089 -4.480 1.00 71.56 90 TYR A C 1
ATOM 759 O O . TYR A 1 90 ? -0.404 -3.000 -4.600 1.00 71.56 90 TYR A O 1
ATOM 767 N N . SER A 1 91 ? -0.952 -5.010 -5.454 1.00 64.94 91 SER A N 1
ATOM 768 C CA . SER A 1 91 ? -0.313 -4.843 -6.772 1.00 64.94 91 SER A CA 1
ATOM 769 C C . SER A 1 91 ? -0.690 -3.511 -7.435 1.00 64.94 91 SER A C 1
ATOM 771 O O . SER A 1 91 ? 0.176 -2.737 -7.835 1.00 64.94 91 SER A O 1
ATOM 773 N N . HIS A 1 92 ? -1.987 -3.196 -7.420 1.00 59.22 92 HIS A N 1
ATOM 774 C CA . HIS A 1 92 ? -2.585 -1.971 -7.956 1.00 59.22 92 HIS A CA 1
ATOM 775 C C . HIS A 1 92 ? -2.186 -0.669 -7.244 1.00 59.22 92 HIS A C 1
ATOM 777 O O . HIS A 1 92 ? -2.443 0.401 -7.783 1.00 59.22 92 HIS A O 1
ATOM 783 N N . LYS A 1 93 ? -1.628 -0.732 -6.027 1.00 57.06 93 LYS A N 1
ATOM 784 C CA . LYS A 1 93 ? -1.331 0.466 -5.225 1.00 57.06 93 LYS A CA 1
ATOM 785 C C . LYS A 1 93 ? 0.125 0.897 -5.263 1.00 57.06 93 LYS A C 1
ATOM 787 O O . LYS A 1 93 ? 0.390 2.015 -4.845 1.00 57.06 93 LYS A O 1
ATOM 792 N N . ILE A 1 94 ? 1.055 0.028 -5.659 1.00 55.97 94 ILE A N 1
ATOM 793 C CA . ILE A 1 94 ? 2.475 0.275 -5.361 1.00 55.97 94 ILE A CA 1
ATOM 794 C C . ILE A 1 94 ? 3.413 0.111 -6.544 1.00 55.97 94 ILE A C 1
ATOM 796 O O . ILE A 1 94 ? 4.459 0.748 -6.564 1.00 55.97 94 ILE A O 1
ATOM 800 N N . PHE A 1 95 ? 3.131 -0.728 -7.527 1.00 61.88 95 PHE A N 1
ATOM 801 C CA . PHE A 1 95 ? 4.286 -1.320 -8.197 1.00 61.88 95 PHE A CA 1
ATOM 802 C C . PHE A 1 95 ? 4.707 -0.688 -9.513 1.00 61.88 95 PHE A C 1
ATOM 804 O O . PHE A 1 95 ? 5.684 -1.169 -10.080 1.00 61.88 95 PHE A O 1
ATOM 811 N N . LEU A 1 96 ? 4.067 0.408 -9.950 1.00 57.28 96 LEU A N 1
ATOM 812 C CA . LEU A 1 96 ? 4.413 1.030 -11.233 1.00 57.28 96 LEU A CA 1
ATOM 813 C C . LEU A 1 96 ? 4.837 2.505 -11.206 1.00 57.28 96 LEU A C 1
ATOM 815 O O . LEU A 1 96 ? 5.338 3.042 -12.194 1.00 57.28 96 LEU A O 1
ATOM 819 N N . PHE A 1 97 ? 4.694 3.154 -10.059 1.00 63.16 97 PHE A N 1
ATOM 820 C CA . PHE A 1 97 ? 4.995 4.568 -9.885 1.00 63.16 97 PHE A CA 1
ATOM 821 C C . PHE A 1 97 ? 5.392 4.856 -8.442 1.00 63.16 97 PHE A C 1
ATOM 823 O O . PHE A 1 97 ? 5.030 4.120 -7.519 1.00 63.16 97 PHE A O 1
ATOM 830 N N . THR A 1 98 ? 6.112 5.956 -8.245 1.00 66.88 98 THR A N 1
ATOM 831 C CA . THR A 1 98 ? 6.509 6.395 -6.909 1.00 66.88 98 THR A CA 1
ATOM 832 C C . THR A 1 98 ? 5.265 6.744 -6.104 1.00 66.88 98 THR A C 1
ATOM 834 O O . THR A 1 98 ? 4.500 7.638 -6.467 1.00 66.88 98 THR A O 1
ATOM 837 N N . THR A 1 99 ? 5.053 6.022 -5.005 1.00 74.88 99 THR A N 1
ATOM 838 C CA . THR A 1 99 ? 3.862 6.173 -4.164 1.00 74.88 99 THR A CA 1
ATOM 839 C C . THR A 1 99 ? 4.263 6.712 -2.804 1.00 74.88 99 THR A C 1
ATOM 841 O O . THR A 1 99 ? 5.041 6.096 -2.080 1.00 74.88 99 THR A O 1
ATOM 844 N N . LYS A 1 100 ? 3.710 7.861 -2.420 1.00 80.19 100 LYS A N 1
ATOM 845 C CA . LYS A 1 100 ? 3.945 8.432 -1.095 1.00 80.19 100 LYS A CA 1
ATOM 846 C C . LYS A 1 100 ? 3.034 7.751 -0.074 1.00 80.19 100 LYS A C 1
ATOM 848 O O . LYS A 1 100 ? 1.821 7.934 -0.106 1.00 80.19 100 LYS A O 1
ATOM 853 N N . TYR A 1 101 ? 3.621 6.984 0.838 1.00 86.69 101 TYR A N 1
ATOM 854 C CA . TYR A 1 101 ? 2.936 6.476 2.020 1.00 86.69 101 TYR A CA 1
ATOM 855 C C . TYR A 1 101 ? 3.139 7.448 3.181 1.00 86.69 101 TYR A C 1
ATOM 857 O O . TYR A 1 101 ? 4.260 7.880 3.455 1.00 86.69 101 TYR A O 1
ATOM 865 N N . GLN A 1 102 ? 2.049 7.796 3.858 1.00 89.69 102 GLN A N 1
ATOM 866 C CA . GLN A 1 102 ? 2.065 8.675 5.018 1.00 89.69 102 GLN A CA 1
ATOM 867 C C . GLN A 1 102 ? 1.405 7.980 6.202 1.00 89.69 102 GLN A C 1
ATOM 869 O O . GLN A 1 102 ? 0.274 7.511 6.097 1.00 89.69 102 GLN A O 1
ATOM 874 N N . TYR A 1 103 ? 2.086 8.003 7.344 1.00 92.50 103 TYR A N 1
ATOM 875 C CA . TYR A 1 103 ? 1.514 7.624 8.627 1.00 92.50 103 TYR A CA 1
ATOM 876 C C . TYR A 1 103 ? 1.822 8.710 9.660 1.00 92.50 103 TYR A C 1
ATOM 878 O O . TYR A 1 103 ? 2.980 8.924 10.035 1.00 92.50 103 TYR A O 1
ATOM 886 N N . LYS A 1 104 ? 0.783 9.431 10.101 1.00 90.19 104 LYS A N 1
ATOM 887 C CA . LYS A 1 104 ? 0.915 10.663 10.901 1.00 90.19 104 L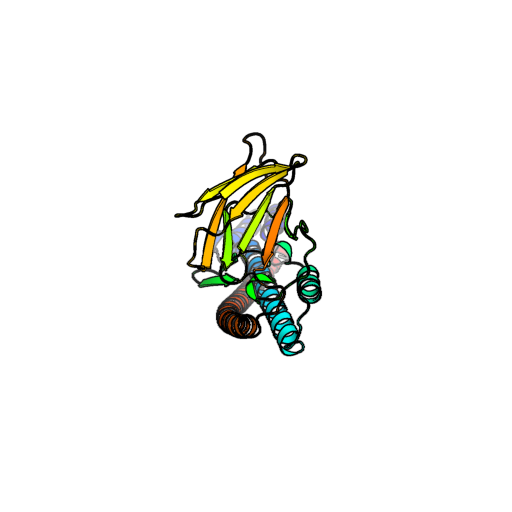YS A CA 1
ATOM 888 C C . LYS A 1 104 ? 1.857 11.666 10.204 1.00 90.19 104 LYS A C 1
ATOM 890 O O . LYS A 1 104 ? 1.618 12.030 9.054 1.00 90.19 104 LYS A O 1
ATOM 895 N N . SER A 1 105 ? 2.915 12.114 10.877 1.00 88.69 105 SER A N 1
ATOM 896 C CA . SER A 1 105 ? 3.941 13.016 10.337 1.00 88.69 105 SER A CA 1
ATOM 897 C C . SER A 1 105 ? 5.056 12.301 9.563 1.00 88.69 105 SER A C 1
ATOM 899 O O . SER A 1 105 ? 5.927 12.969 9.011 1.00 88.69 105 SER A O 1
ATOM 901 N N . ASN A 1 106 ? 5.053 10.965 9.511 1.00 89.50 106 ASN A N 1
ATOM 902 C CA . ASN A 1 106 ? 6.095 10.192 8.843 1.00 89.50 106 ASN A CA 1
ATOM 903 C C . ASN A 1 106 ? 5.720 9.919 7.392 1.00 89.50 106 ASN A C 1
ATOM 905 O O . ASN A 1 106 ? 4.589 9.532 7.089 1.00 89.50 106 ASN A O 1
ATOM 909 N N . TYR A 1 107 ? 6.704 10.068 6.511 1.00 87.06 107 TYR A N 1
ATOM 910 C CA . TYR A 1 107 ? 6.542 9.899 5.076 1.00 87.06 107 TYR A CA 1
ATOM 911 C C . TYR A 1 107 ? 7.571 8.922 4.536 1.00 87.06 107 TYR A C 1
ATOM 913 O O . TYR A 1 107 ? 8.752 9.005 4.867 1.00 87.06 107 TYR A O 1
ATOM 921 N N . VAL A 1 108 ? 7.115 8.028 3.668 1.00 86.69 108 VAL A N 1
ATOM 922 C CA . VAL A 1 108 ? 7.967 7.091 2.945 1.00 86.69 108 VAL A CA 1
ATOM 923 C C . VAL A 1 108 ? 7.583 7.140 1.476 1.00 86.69 108 VAL A C 1
ATOM 925 O O . VAL A 1 108 ? 6.424 6.928 1.123 1.00 86.69 108 VAL A O 1
ATOM 928 N N . ASN A 1 109 ? 8.561 7.404 0.616 1.00 83.56 109 ASN A N 1
ATOM 929 C CA . ASN A 1 109 ? 8.379 7.303 -0.826 1.00 83.56 109 ASN A CA 1
ATOM 930 C C . ASN A 1 109 ? 8.636 5.853 -1.231 1.00 83.56 109 ASN A C 1
ATOM 932 O O . ASN A 1 109 ? 9.781 5.413 -1.306 1.00 83.56 109 ASN A O 1
ATOM 936 N N . LEU A 1 110 ? 7.559 5.101 -1.437 1.00 84.44 110 LEU A N 1
ATOM 937 C CA . LEU A 1 110 ? 7.632 3.745 -1.953 1.00 84.44 110 LEU A CA 1
ATOM 938 C C . LEU A 1 110 ? 8.111 3.797 -3.400 1.00 84.44 110 LEU A C 1
ATOM 940 O O . LEU A 1 110 ? 7.588 4.564 -4.213 1.00 84.44 110 LEU A O 1
ATOM 944 N N . LEU A 1 111 ? 9.114 2.978 -3.689 1.00 79.94 111 LEU A N 1
ATOM 945 C CA . LEU A 1 111 ? 9.755 2.916 -4.989 1.00 79.94 111 LEU A CA 1
ATOM 946 C C . LEU A 1 111 ? 9.053 1.903 -5.912 1.00 79.94 111 LEU A C 1
ATOM 948 O O . LEU A 1 111 ? 8.641 0.832 -5.448 1.00 79.94 111 LEU A O 1
ATOM 952 N N . PRO A 1 112 ? 8.916 2.215 -7.206 1.00 75.50 112 PRO A N 1
ATOM 953 C CA . PRO A 1 112 ? 8.269 1.331 -8.174 1.00 75.50 112 PRO A CA 1
ATOM 954 C C . PRO A 1 112 ? 9.068 0.038 -8.411 1.00 75.50 112 PRO A C 1
ATOM 956 O O . PRO A 1 112 ? 10.291 0.041 -8.352 1.00 75.50 112 PRO A O 1
ATOM 959 N N . ILE A 1 113 ? 8.407 -1.082 -8.728 1.00 75.31 113 ILE A N 1
ATOM 960 C CA . ILE A 1 113 ? 9.095 -2.336 -9.091 1.00 75.31 113 ILE A CA 1
ATOM 961 C C . ILE A 1 113 ? 8.949 -2.560 -10.569 1.00 75.31 113 ILE A C 1
ATOM 963 O O . ILE A 1 113 ? 7.965 -3.124 -11.047 1.00 75.31 113 ILE A O 1
ATOM 967 N N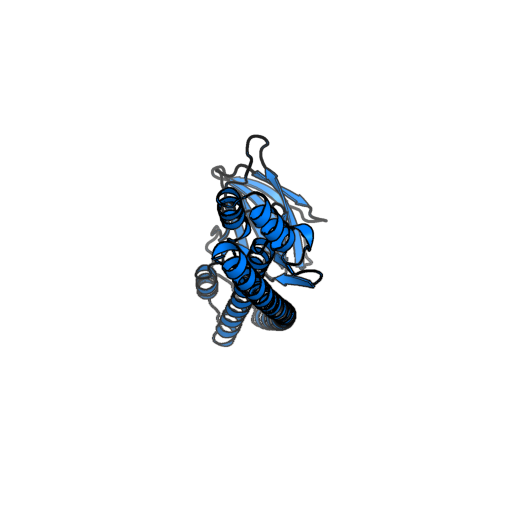 . HIS A 1 114 ? 9.969 -2.113 -11.283 1.00 69.69 114 HIS A N 1
ATOM 968 C CA . HIS A 1 114 ? 9.938 -2.005 -12.719 1.00 69.69 114 HIS A CA 1
ATOM 969 C C . HIS A 1 114 ? 11.238 -2.419 -13.367 1.00 69.69 114 HIS A C 1
ATOM 971 O O . HIS A 1 114 ? 12.291 -2.222 -12.766 1.00 69.69 114 HIS A O 1
ATOM 977 N N . PRO A 1 115 ? 11.190 -2.974 -14.590 1.00 63.38 115 PRO A N 1
ATOM 978 C CA . PRO A 1 115 ? 12.404 -3.442 -15.247 1.00 63.38 115 PRO A CA 1
ATOM 979 C C . PRO A 1 115 ? 13.334 -2.259 -15.487 1.00 63.38 115 PRO A C 1
ATOM 981 O O . PRO A 1 115 ? 14.547 -2.413 -15.390 1.00 63.38 115 PRO A O 1
ATOM 984 N N . TYR A 1 116 ? 12.768 -1.051 -15.636 1.00 64.06 116 TYR A N 1
ATOM 985 C CA . TYR A 1 116 ? 13.541 0.179 -15.687 1.00 64.06 116 TYR A CA 1
ATOM 986 C C . TYR A 1 116 ? 14.345 0.486 -14.440 1.00 64.06 116 TYR A C 1
ATOM 988 O O . TYR A 1 116 ? 15.426 1.058 -14.528 1.00 64.06 116 TYR A O 1
ATOM 996 N N . ALA A 1 117 ? 13.811 0.126 -13.283 1.00 67.25 117 ALA A N 1
ATOM 997 C CA . ALA A 1 117 ? 14.404 0.465 -12.009 1.00 67.25 117 ALA A CA 1
ATOM 998 C C . ALA A 1 117 ? 15.621 -0.433 -11.775 1.00 67.25 117 ALA A C 1
ATOM 1000 O O . ALA A 1 117 ? 16.670 0.024 -11.337 1.00 67.25 117 ALA A O 1
ATOM 1001 N N . PHE A 1 118 ? 15.506 -1.693 -12.195 1.00 69.81 118 PHE A N 1
ATOM 1002 C CA . PHE A 1 118 ? 16.560 -2.690 -12.083 1.00 69.81 118 PHE A CA 1
ATOM 1003 C C . PHE A 1 118 ? 17.505 -2.746 -13.294 1.00 69.81 118 PHE A C 1
ATOM 1005 O O . PHE A 1 118 ? 18.548 -3.377 -13.201 1.00 69.81 118 PHE A O 1
ATOM 1012 N N . GLY A 1 119 ? 17.214 -2.085 -14.418 1.00 66.38 119 GLY A N 1
ATOM 1013 C CA . GLY A 1 119 ? 18.039 -2.207 -15.632 1.00 66.38 119 GLY A CA 1
ATOM 1014 C C . GLY A 1 119 ? 17.956 -3.604 -16.252 1.00 66.38 119 GLY A C 1
ATOM 1015 O O . GLY A 1 119 ? 18.914 -4.092 -16.848 1.00 66.38 119 GLY A O 1
ATOM 1016 N N . ILE A 1 120 ? 16.816 -4.270 -16.061 1.00 72.38 120 ILE A N 1
ATOM 1017 C CA . ILE A 1 120 ? 16.548 -5.588 -16.627 1.00 72.38 120 ILE A CA 1
ATOM 1018 C C . ILE A 1 120 ? 16.003 -5.366 -18.025 1.00 72.38 120 ILE A C 1
ATOM 1020 O O . ILE A 1 120 ? 14.882 -4.879 -18.184 1.00 72.38 120 ILE A O 1
ATOM 1024 N N . SER A 1 121 ? 16.810 -5.708 -19.027 1.00 64.50 121 SER A N 1
ATOM 1025 C CA . SER A 1 121 ? 16.329 -5.778 -20.396 1.00 64.50 121 SER A CA 1
ATOM 1026 C C . SER A 1 121 ? 15.242 -6.843 -20.463 1.00 64.50 121 SER A C 1
ATOM 1028 O O . SER A 1 121 ? 15.448 -7.999 -20.094 1.00 64.50 121 SER A O 1
ATOM 1030 N N . GLN A 1 122 ? 14.057 -6.436 -20.890 1.00 62.69 122 GLN A N 1
ATOM 1031 C CA . GLN A 1 122 ? 13.058 -7.374 -21.355 1.00 62.69 122 GLN A CA 1
ATOM 1032 C C . GLN A 1 122 ? 13.104 -7.342 -22.877 1.00 62.69 122 GLN A C 1
ATOM 1034 O O . GLN A 1 122 ? 13.068 -6.258 -23.461 1.00 62.69 122 GLN A O 1
ATOM 1039 N N . ASN A 1 123 ? 13.089 -8.518 -23.508 1.00 54.59 123 ASN A N 1
ATOM 1040 C CA . ASN A 1 123 ? 12.654 -8.656 -24.898 1.00 54.59 123 ASN A CA 1
ATOM 1041 C C . ASN A 1 123 ? 11.155 -8.360 -24.953 1.00 54.59 123 ASN A C 1
ATOM 1043 O O . ASN A 1 123 ? 10.310 -9.248 -25.045 1.00 54.59 123 ASN A O 1
ATOM 1047 N N . ILE A 1 124 ? 10.824 -7.087 -24.799 1.00 54.94 124 ILE A N 1
ATOM 1048 C CA . ILE A 1 124 ? 9.494 -6.575 -25.041 1.00 54.94 124 ILE A CA 1
ATOM 1049 C C . ILE A 1 124 ? 9.432 -6.466 -26.542 1.00 54.94 124 ILE A C 1
ATOM 1051 O O . ILE A 1 124 ? 10.087 -5.606 -27.132 1.00 54.94 124 ILE A O 1
ATOM 1055 N N . GLU A 1 125 ? 8.675 -7.359 -27.169 1.00 54.69 125 GLU A N 1
ATOM 1056 C CA . GLU A 1 125 ? 8.288 -7.148 -28.555 1.00 54.69 125 GLU A CA 1
ATOM 1057 C C . GLU A 1 125 ? 7.826 -5.695 -28.706 1.00 54.69 125 GLU A C 1
ATOM 1059 O O . GLU A 1 125 ? 7.125 -5.160 -27.835 1.00 54.69 125 GLU A O 1
ATOM 1064 N N . GLN A 1 126 ? 8.255 -5.030 -29.780 1.00 54.84 126 GLN A N 1
ATOM 1065 C CA . GLN A 1 126 ? 7.826 -3.665 -30.053 1.00 54.84 126 GLN A CA 1
ATOM 1066 C C . GLN A 1 126 ? 6.300 -3.593 -29.874 1.00 54.84 126 GLN A C 1
ATOM 1068 O O . GLN A 1 126 ? 5.565 -4.323 -30.533 1.00 54.84 126 GLN A O 1
ATOM 1073 N N . ASN A 1 127 ? 5.839 -2.720 -28.968 1.00 59.47 127 ASN A N 1
ATOM 1074 C CA . ASN A 1 127 ? 4.430 -2.467 -28.627 1.00 59.47 127 ASN A CA 1
ATOM 1075 C C . ASN A 1 127 ? 3.772 -3.300 -27.507 1.00 59.47 127 ASN A C 1
ATOM 1077 O O . ASN A 1 127 ? 2.551 -3.190 -27.355 1.00 59.47 127 ASN A O 1
ATOM 1081 N N . GLN A 1 128 ? 4.494 -4.044 -26.657 1.00 73.88 128 GLN A N 1
ATOM 1082 C CA . GLN A 1 128 ? 3.841 -4.524 -25.425 1.00 73.88 128 GLN A CA 1
ATOM 1083 C C . GLN A 1 128 ? 3.633 -3.378 -24.419 1.00 73.88 128 GLN A C 1
ATOM 1085 O O . GLN A 1 128 ? 4.458 -2.470 -24.260 1.00 73.88 128 GLN A O 1
ATOM 1090 N N . TRP A 1 129 ? 2.488 -3.433 -23.740 1.00 79.75 129 TRP A N 1
ATOM 1091 C CA . TRP A 1 129 ? 2.018 -2.418 -22.804 1.00 79.75 129 TRP A CA 1
ATOM 1092 C C . TRP A 1 129 ? 1.826 -3.020 -21.417 1.00 79.75 129 TRP A C 1
ATOM 1094 O O . TRP A 1 129 ? 1.067 -3.973 -21.244 1.00 79.75 129 TRP A O 1
ATOM 1104 N N . VAL A 1 130 ? 2.432 -2.401 -20.409 1.00 76.56 130 VAL A N 1
ATOM 1105 C CA . VAL A 1 130 ? 2.255 -2.774 -19.006 1.00 76.56 130 VAL A CA 1
ATOM 1106 C C . VAL A 1 130 ? 1.206 -1.862 -18.387 1.00 76.56 130 VAL A C 1
ATOM 1108 O O . VAL A 1 130 ? 1.338 -0.643 -18.416 1.00 76.56 130 VAL A O 1
ATOM 1111 N N . ASN A 1 131 ? 0.138 -2.432 -17.835 1.00 79.12 131 ASN A N 1
ATOM 1112 C CA . ASN A 1 131 ? -0.915 -1.642 -17.198 1.00 79.12 131 ASN A CA 1
ATOM 1113 C C . ASN A 1 131 ? -0.459 -1.147 -15.824 1.00 79.12 131 ASN A C 1
ATOM 1115 O O . ASN A 1 131 ? -0.226 -1.967 -14.941 1.00 79.12 131 ASN A O 1
ATOM 1119 N N . ILE A 1 132 ? -0.389 0.174 -15.650 1.00 74.31 132 ILE A N 1
ATOM 1120 C CA . ILE A 1 132 ? 0.053 0.821 -14.409 1.00 74.31 132 ILE A CA 1
ATOM 1121 C C . ILE A 1 132 ? -1.099 1.138 -13.453 1.00 74.31 132 ILE A C 1
ATOM 1123 O O . ILE A 1 132 ? -0.956 0.973 -12.247 1.00 74.31 132 ILE A O 1
ATOM 1127 N N . CYS A 1 133 ? -2.259 1.526 -13.991 1.00 74.88 133 CYS A N 1
ATOM 1128 C CA . CYS A 1 133 ? -3.458 1.875 -13.226 1.00 74.88 133 CYS A CA 1
ATOM 1129 C C . CYS A 1 133 ? -4.695 1.318 -13.942 1.00 74.88 133 CYS A C 1
ATOM 1131 O O . CYS A 1 133 ? -4.745 1.340 -15.173 1.00 74.88 133 CYS A O 1
ATOM 1133 N N . LYS A 1 134 ? -5.701 0.841 -13.196 1.00 77.00 134 LYS A N 1
ATOM 1134 C CA . LYS A 1 134 ? -6.977 0.350 -13.749 1.00 77.00 134 LYS A CA 1
ATOM 1135 C C . LYS A 1 134 ? -8.161 0.743 -12.866 1.00 77.00 134 LYS A C 1
ATOM 1137 O O . LYS A 1 134 ? -8.055 0.662 -11.640 1.00 77.00 134 LYS A O 1
ATOM 1142 N N . ASN A 1 135 ? -9.293 1.040 -13.499 1.00 72.25 135 ASN A N 1
ATOM 1143 C CA . ASN A 1 135 ? -10.597 1.266 -12.871 1.00 72.25 135 ASN A CA 1
ATOM 1144 C C . ASN A 1 135 ? -10.508 2.306 -11.736 1.00 72.25 135 ASN A C 1
ATOM 1146 O O . ASN A 1 135 ? -9.823 3.316 -11.870 1.00 72.25 135 ASN A O 1
ATOM 1150 N N . SER A 1 136 ? -11.129 2.030 -10.589 1.00 64.94 136 SER A N 1
ATOM 1151 C CA . SER A 1 136 ? -11.221 2.926 -9.430 1.00 64.94 136 SER A CA 1
ATOM 1152 C C . SER A 1 136 ? -9.895 3.215 -8.706 1.00 64.94 136 SER A C 1
ATOM 1154 O O . SER A 1 136 ? -9.893 3.905 -7.692 1.00 64.94 136 SER A O 1
ATOM 1156 N N . ASN A 1 137 ? -8.768 2.666 -9.168 1.00 67.44 137 ASN A N 1
ATOM 1157 C CA . ASN A 1 137 ? -7.454 2.852 -8.542 1.00 67.44 137 ASN A CA 1
ATOM 1158 C C . ASN A 1 137 ? -6.582 3.886 -9.261 1.00 67.44 137 ASN A C 1
ATOM 1160 O O . ASN A 1 137 ? -5.398 3.999 -8.952 1.00 67.44 137 ASN A O 1
ATOM 1164 N N . ILE A 1 138 ? -7.126 4.608 -10.241 1.00 76.69 138 ILE A N 1
ATOM 1165 C CA . ILE A 1 138 ? -6.382 5.659 -10.932 1.00 76.69 138 ILE A CA 1
ATOM 1166 C C . ILE A 1 138 ? -6.255 6.870 -9.991 1.00 76.69 138 ILE A C 1
ATOM 1168 O O . ILE A 1 138 ? -7.274 7.422 -9.578 1.00 76.69 138 ILE A O 1
ATOM 1172 N N . PRO A 1 139 ? -5.032 7.293 -9.623 1.00 74.69 139 PRO A N 1
ATOM 1173 C CA . PRO A 1 139 ? -4.848 8.431 -8.737 1.00 74.69 139 PRO A CA 1
ATOM 1174 C C . PRO A 1 139 ? -5.009 9.755 -9.490 1.00 74.69 139 PRO A C 1
ATOM 1176 O O . PRO A 1 139 ? -4.631 9.868 -10.654 1.00 74.69 139 PRO A O 1
ATOM 1179 N N . ASN A 1 140 ? -5.469 10.786 -8.775 1.00 80.25 140 ASN A N 1
ATOM 1180 C CA . ASN A 1 140 ? -5.611 12.142 -9.320 1.00 80.25 140 ASN A CA 1
ATOM 1181 C C . ASN A 1 140 ? -4.284 12.742 -9.811 1.00 80.25 140 ASN A C 1
ATOM 1183 O O . ASN A 1 140 ? -4.266 13.622 -10.671 1.00 80.25 140 ASN A O 1
ATOM 1187 N N . THR A 1 141 ? -3.172 12.292 -9.233 1.00 81.06 141 THR A N 1
ATOM 1188 C CA . THR A 1 141 ? -1.813 12.698 -9.587 1.00 81.06 141 THR A CA 1
ATOM 1189 C C . THR A 1 141 ? -0.912 11.478 -9.617 1.00 81.06 141 THR A C 1
ATOM 1191 O O . THR A 1 141 ? -0.981 10.646 -8.711 1.00 81.06 141 THR A O 1
ATOM 1194 N N . LEU A 1 142 ? -0.035 11.406 -10.611 1.00 78.38 142 LEU A N 1
ATOM 1195 C CA . LEU A 1 142 ? 0.907 10.312 -10.789 1.00 78.38 142 LEU A CA 1
ATOM 1196 C C . LEU A 1 142 ? 2.283 10.843 -11.179 1.00 78.38 142 LEU A C 1
ATOM 1198 O O . LEU A 1 142 ? 2.378 11.814 -11.929 1.00 78.38 142 LEU A O 1
ATOM 1202 N N . CYS A 1 143 ? 3.335 10.181 -10.697 1.00 78.69 143 CYS A N 1
ATOM 1203 C CA . CYS A 1 143 ? 4.715 10.497 -11.048 1.00 78.69 143 CYS A CA 1
ATOM 1204 C C . CYS A 1 143 ? 5.434 9.239 -11.537 1.00 78.69 143 CYS A C 1
ATOM 1206 O O . CYS A 1 143 ? 5.451 8.224 -10.841 1.00 78.69 143 CYS A O 1
ATOM 1208 N N . ILE A 1 144 ? 6.054 9.321 -12.712 1.00 78.19 144 ILE A N 1
ATOM 1209 C CA . ILE A 1 144 ? 6.897 8.263 -13.275 1.00 78.19 144 ILE A CA 1
ATOM 1210 C C . ILE A 1 144 ? 8.333 8.775 -13.349 1.00 78.19 144 ILE A C 1
ATOM 1212 O O . ILE A 1 144 ? 8.580 9.843 -13.903 1.00 78.19 144 ILE A O 1
ATOM 1216 N N . GLU A 1 145 ? 9.279 8.011 -12.812 1.00 76.25 145 GLU A N 1
ATOM 1217 C CA . GLU A 1 145 ? 10.709 8.268 -12.990 1.00 76.25 145 GLU A CA 1
ATOM 1218 C C . GLU A 1 145 ? 11.204 7.555 -14.252 1.00 76.25 145 GLU A C 1
ATOM 1220 O O . GLU A 1 145 ? 11.116 6.335 -14.374 1.00 76.25 145 GLU A O 1
ATOM 1225 N N . TRP A 1 146 ? 11.717 8.324 -15.208 1.00 79.56 146 TRP A N 1
ATOM 1226 C CA . TRP A 1 146 ? 12.275 7.842 -16.463 1.00 79.56 146 TRP A CA 1
ATOM 1227 C C . TRP A 1 146 ? 13.796 7.984 -16.449 1.00 79.56 146 TRP A C 1
ATOM 1229 O O . TRP A 1 146 ? 14.328 9.092 -16.471 1.00 79.56 146 TRP A O 1
ATOM 1239 N N . ASN A 1 147 ? 14.504 6.854 -16.429 1.00 76.62 147 ASN A N 1
ATOM 1240 C CA . ASN A 1 147 ? 15.958 6.821 -16.548 1.00 76.62 147 ASN A CA 1
ATOM 1241 C C . ASN A 1 147 ? 16.381 6.758 -18.027 1.00 76.62 147 ASN A C 1
ATOM 1243 O O . ASN A 1 147 ? 16.374 5.688 -18.642 1.00 76.62 147 ASN A O 1
ATOM 1247 N N . GLN A 1 148 ? 16.775 7.902 -18.588 1.00 80.69 148 GLN A N 1
ATOM 1248 C CA . GLN A 1 148 ? 17.192 7.994 -19.991 1.00 80.69 148 GLN A CA 1
ATOM 1249 C C . GLN A 1 148 ? 18.548 7.335 -20.274 1.00 80.69 148 GLN A C 1
ATOM 1251 O O . GLN A 1 148 ? 18.895 7.172 -21.435 1.00 80.69 148 GLN A O 1
ATOM 1256 N N . HIS A 1 149 ? 19.324 6.940 -19.256 1.00 76.56 149 HIS A N 1
ATOM 1257 C CA . HIS A 1 149 ? 20.562 6.175 -19.468 1.00 76.56 149 HIS A CA 1
ATOM 1258 C C . HIS A 1 149 ? 20.296 4.732 -19.906 1.00 76.56 149 HIS A C 1
ATOM 1260 O O . HIS A 1 149 ? 21.191 4.080 -20.432 1.00 76.56 149 HIS A O 1
ATOM 1266 N N . ILE A 1 150 ? 19.074 4.240 -19.681 1.00 71.06 150 ILE A N 1
ATOM 1267 C CA . ILE A 1 150 ? 18.690 2.849 -19.937 1.00 71.06 150 ILE A CA 1
ATOM 1268 C C . ILE A 1 150 ? 17.591 2.774 -21.001 1.00 71.06 150 ILE A C 1
ATOM 1270 O O . ILE A 1 150 ? 17.583 1.830 -21.783 1.00 71.06 150 ILE A O 1
ATOM 1274 N N . PHE A 1 151 ? 16.690 3.764 -21.077 1.00 76.94 151 PHE A N 1
ATOM 1275 C CA . PHE A 1 151 ? 15.573 3.781 -22.031 1.00 76.94 151 PHE A CA 1
ATOM 1276 C C . PHE A 1 151 ? 15.571 5.057 -22.860 1.00 76.94 151 PHE A C 1
ATOM 1278 O O . PHE A 1 151 ? 15.387 6.146 -22.316 1.00 76.94 151 PHE A O 1
ATOM 1285 N N . ASN A 1 152 ? 15.670 4.924 -24.180 1.00 78.81 152 ASN A N 1
ATOM 1286 C CA . ASN A 1 152 ? 15.612 6.066 -25.097 1.00 78.81 152 ASN A CA 1
ATOM 1287 C C . ASN A 1 152 ? 14.175 6.552 -25.354 1.00 78.81 152 ASN A C 1
ATOM 1289 O O . ASN A 1 152 ? 13.971 7.651 -25.877 1.00 78.81 152 ASN A O 1
ATOM 1293 N N . LYS A 1 153 ? 13.175 5.746 -24.977 1.00 82.12 153 LYS A N 1
ATOM 1294 C CA . LYS A 1 153 ? 11.766 6.015 -25.257 1.00 82.12 153 LYS A CA 1
ATOM 1295 C C . LYS A 1 153 ? 10.860 5.572 -24.120 1.00 82.12 153 LYS A C 1
ATOM 1297 O O . LYS A 1 153 ? 10.999 4.461 -23.606 1.00 82.12 153 LYS A O 1
ATOM 1302 N N . LEU A 1 154 ? 9.885 6.419 -23.792 1.00 86.31 154 LEU A N 1
ATOM 1303 C CA . LEU A 1 154 ? 8.799 6.116 -22.864 1.00 86.31 154 LEU A CA 1
ATOM 1304 C C . LEU A 1 154 ? 7.467 6.546 -23.482 1.00 86.31 154 LEU A C 1
ATOM 1306 O O . LEU A 1 154 ? 7.309 7.664 -23.961 1.00 86.31 154 LEU A O 1
ATOM 1310 N N . ARG A 1 155 ? 6.479 5.659 -23.456 1.00 89.19 155 ARG A N 1
ATOM 1311 C CA . ARG A 1 155 ? 5.117 5.914 -23.919 1.00 89.19 155 ARG A CA 1
ATOM 1312 C C . ARG A 1 155 ? 4.141 5.676 -22.784 1.00 89.19 155 ARG A C 1
ATOM 1314 O O . ARG A 1 155 ? 4.227 4.659 -22.101 1.00 89.19 155 ARG A O 1
ATOM 1321 N N . ILE A 1 156 ? 3.173 6.571 -22.633 1.00 90.00 156 ILE A N 1
ATOM 1322 C CA . ILE A 1 156 ? 2.065 6.437 -21.687 1.00 90.00 156 ILE A CA 1
ATOM 1323 C C . ILE A 1 156 ? 0.772 6.387 -22.491 1.00 90.00 156 ILE A C 1
ATOM 1325 O O . ILE A 1 156 ? 0.494 7.290 -23.271 1.00 90.00 156 ILE A O 1
ATOM 1329 N N . ARG A 1 157 ? -0.025 5.338 -22.312 1.00 91.88 157 ARG A N 1
ATOM 1330 C CA . ARG A 1 157 ? -1.292 5.132 -23.013 1.00 91.88 157 ARG A CA 1
ATOM 1331 C C . ARG A 1 157 ? -2.459 5.218 -22.054 1.00 91.88 157 ARG A C 1
ATOM 1333 O O . ARG A 1 157 ? -2.467 4.546 -21.028 1.00 91.88 157 ARG A O 1
ATOM 1340 N N . ILE A 1 158 ? -3.479 5.958 -22.455 1.00 92.12 158 ILE A N 1
ATOM 1341 C CA . ILE A 1 158 ? -4.809 5.924 -21.861 1.00 92.12 158 ILE A CA 1
ATOM 1342 C C . ILE A 1 158 ? -5.700 5.013 -22.721 1.00 92.12 158 ILE A C 1
ATOM 1344 O O . ILE A 1 158 ? -5.695 5.105 -23.954 1.00 92.12 158 ILE A O 1
ATOM 1348 N N . SER A 1 159 ? -6.452 4.100 -22.096 1.00 90.00 159 SER A N 1
ATOM 1349 C CA . SER A 1 159 ? -7.419 3.261 -22.816 1.00 90.00 159 SER A CA 1
ATOM 1350 C C . SER A 1 159 ? -8.499 4.082 -23.520 1.00 90.00 159 SER A C 1
ATOM 1352 O O . SER A 1 159 ? -8.924 5.107 -23.003 1.00 90.00 159 SER A O 1
ATOM 1354 N N . LYS A 1 160 ? -8.996 3.592 -24.662 1.00 89.06 160 LYS A N 1
ATOM 1355 C CA . LYS A 1 160 ? -10.089 4.231 -25.415 1.00 89.06 160 LYS A CA 1
ATOM 1356 C C . LYS A 1 160 ? -11.357 4.479 -24.585 1.00 89.06 160 LYS A C 1
ATOM 1358 O O . LYS A 1 160 ? -12.080 5.427 -24.841 1.00 89.06 160 LYS A O 1
ATOM 1363 N N . GLU A 1 161 ? -11.616 3.616 -23.602 1.00 87.06 161 GLU A N 1
ATOM 1364 C CA . GLU A 1 161 ? -12.808 3.677 -22.742 1.00 87.06 161 GLU A CA 1
ATOM 1365 C C . GLU A 1 161 ? -12.608 4.584 -21.527 1.00 87.06 161 GLU A C 1
ATOM 1367 O O . GLU A 1 161 ? -13.465 4.654 -20.649 1.00 87.06 161 GLU A O 1
ATOM 1372 N N . SER A 1 162 ? -11.461 5.262 -21.448 1.00 88.25 162 SER A N 1
ATOM 1373 C CA . SER A 1 162 ? -11.189 6.154 -20.339 1.00 88.25 162 SER A CA 1
ATOM 1374 C C . SER A 1 162 ? -12.013 7.430 -20.428 1.00 88.25 162 SER A C 1
ATOM 1376 O O . SER A 1 162 ? -12.091 8.061 -21.479 1.00 88.25 162 SER A O 1
ATOM 1378 N N . ASN A 1 163 ? -12.532 7.871 -19.288 1.00 87.75 163 ASN A N 1
ATOM 1379 C CA . ASN A 1 163 ? -13.263 9.133 -19.151 1.00 87.75 163 ASN A CA 1
ATOM 1380 C C . ASN A 1 163 ? -12.377 10.308 -18.696 1.00 87.75 163 ASN A C 1
ATOM 1382 O O . ASN A 1 163 ? -12.860 11.275 -18.105 1.00 87.75 163 ASN A O 1
ATOM 1386 N N . PHE A 1 164 ? -11.068 10.206 -18.917 1.00 87.69 164 PHE A N 1
ATOM 1387 C CA . PHE A 1 164 ? -10.088 11.178 -18.452 1.00 87.69 164 PHE A CA 1
ATOM 1388 C C . PHE A 1 164 ? -8.931 11.323 -19.436 1.00 87.69 164 PHE A C 1
ATOM 1390 O O . PHE A 1 164 ? -8.652 10.432 -20.242 1.00 87.69 164 PHE A O 1
ATOM 1397 N N . TYR A 1 165 ? -8.219 12.438 -19.314 1.00 87.00 165 TYR A N 1
ATOM 1398 C CA . TYR A 1 165 ? -6.945 12.676 -19.985 1.00 87.00 165 TYR A CA 1
ATOM 1399 C C . TYR A 1 165 ? -5.855 13.039 -18.971 1.00 87.00 165 TYR A C 1
ATOM 1401 O O . TYR A 1 165 ? -6.139 13.344 -17.808 1.00 87.00 165 TYR A O 1
ATOM 1409 N N . LEU A 1 166 ? -4.596 12.972 -19.406 1.00 88.19 166 LEU A N 1
ATOM 1410 C CA . LEU A 1 166 ? -3.448 13.375 -18.598 1.00 88.19 166 LEU A CA 1
ATOM 1411 C C . LEU A 1 166 ? -3.053 14.813 -18.931 1.00 88.19 166 LEU A C 1
ATOM 1413 O O . LEU A 1 166 ? -2.753 15.131 -20.083 1.00 88.19 166 LEU A O 1
ATOM 1417 N N . ASP A 1 167 ? -3.027 15.653 -17.905 1.00 87.19 167 ASP A N 1
ATOM 1418 C CA . ASP A 1 167 ? -2.374 16.956 -17.909 1.00 87.19 167 ASP A CA 1
ATOM 1419 C C . ASP A 1 167 ? -0.939 16.777 -17.397 1.00 87.19 167 ASP A C 1
ATOM 1421 O O . ASP A 1 167 ? -0.715 16.476 -16.220 1.00 87.19 167 ASP A O 1
ATOM 1425 N N . ILE A 1 168 ? 0.034 16.870 -18.303 1.00 83.44 168 ILE A N 1
ATOM 1426 C CA . ILE A 1 168 ? 1.441 16.577 -18.026 1.00 83.44 168 ILE A CA 1
ATOM 1427 C C . ILE A 1 168 ? 2.163 17.865 -17.644 1.00 83.44 168 ILE A C 1
ATOM 1429 O O . ILE A 1 168 ? 2.337 18.769 -18.460 1.00 83.44 168 ILE A O 1
ATOM 1433 N N . LYS A 1 169 ? 2.654 17.907 -16.405 1.00 74.06 169 LYS A N 1
ATOM 1434 C CA . LYS A 1 169 ? 3.511 18.977 -15.898 1.00 74.06 169 LYS A CA 1
ATOM 1435 C C . LYS A 1 169 ? 4.955 18.514 -15.965 1.00 74.06 169 LYS A C 1
ATOM 1437 O O . LYS A 1 169 ? 5.449 17.855 -15.052 1.00 74.06 169 LYS A O 1
ATOM 1442 N N . THR A 1 170 ? 5.633 18.849 -17.054 1.00 66.38 170 THR A N 1
ATOM 1443 C CA . THR A 1 170 ? 7.056 18.547 -17.220 1.00 66.38 170 THR A CA 1
ATOM 1444 C C . THR A 1 170 ? 7.846 19.815 -17.454 1.00 66.38 170 THR A C 1
ATOM 1446 O O . THR A 1 170 ? 7.564 20.557 -18.393 1.00 66.38 170 THR A O 1
ATOM 1449 N N . ASN A 1 171 ? 8.888 20.023 -16.654 1.00 61.69 171 ASN A N 1
ATOM 1450 C CA . ASN A 1 171 ? 9.899 21.019 -16.968 1.00 61.69 171 ASN A CA 1
ATOM 1451 C C . ASN A 1 171 ? 10.811 20.412 -18.048 1.00 61.69 171 ASN A C 1
ATOM 1453 O O . ASN A 1 171 ? 11.511 19.442 -17.788 1.00 61.69 171 ASN A O 1
ATOM 1457 N N . ASN A 1 172 ? 10.787 20.967 -19.263 1.00 69.38 172 ASN A N 1
ATOM 1458 C CA . ASN A 1 172 ? 11.752 20.707 -20.347 1.00 69.38 172 ASN A CA 1
ATOM 1459 C C . ASN A 1 172 ? 11.695 19.344 -21.079 1.00 69.38 172 ASN A C 1
ATOM 1461 O O . ASN A 1 172 ? 12.559 19.076 -21.920 1.00 69.38 172 ASN A O 1
ATOM 1465 N N . LEU A 1 173 ? 10.681 18.503 -20.850 1.00 76.69 173 LEU A N 1
ATOM 1466 C CA . LEU A 1 173 ? 10.474 17.287 -21.653 1.00 76.69 173 LEU A CA 1
ATOM 1467 C C . LEU A 1 173 ? 9.581 17.570 -22.859 1.00 76.69 173 LEU A C 1
ATOM 1469 O O . LEU A 1 173 ? 8.487 18.113 -22.720 1.00 76.69 173 LEU A O 1
ATOM 1473 N N . LYS A 1 174 ? 10.042 17.167 -24.046 1.00 79.31 174 LYS A N 1
ATOM 1474 C CA . LYS A 1 174 ? 9.211 17.170 -25.252 1.00 79.31 174 LYS A CA 1
ATOM 1475 C C . LYS A 1 174 ? 8.474 15.840 -25.335 1.00 79.31 174 LYS A C 1
ATOM 1477 O O . LYS A 1 174 ? 9.065 14.781 -25.135 1.00 79.31 174 LYS A O 1
ATOM 1482 N N . TYR A 1 175 ? 7.191 15.912 -25.649 1.00 87.31 175 TYR A N 1
ATOM 1483 C CA . TYR A 1 175 ? 6.385 14.750 -25.978 1.00 87.31 175 TYR A CA 1
ATOM 1484 C C . TYR A 1 175 ? 5.407 15.114 -27.087 1.00 87.31 175 TYR A C 1
ATOM 1486 O O . TYR A 1 175 ? 5.031 16.277 -27.248 1.00 87.31 175 TYR A O 1
ATOM 1494 N N . ASN A 1 176 ? 4.987 14.113 -27.847 1.00 89.38 176 ASN A N 1
ATOM 1495 C CA . ASN A 1 176 ? 3.900 14.228 -28.806 1.00 89.38 176 ASN A CA 1
ATOM 1496 C C . ASN A 1 176 ? 2.735 13.330 -28.391 1.00 89.38 176 ASN A C 1
ATOM 1498 O O . ASN A 1 176 ? 2.914 12.293 -27.751 1.00 89.38 176 ASN A O 1
ATOM 1502 N N . ILE A 1 177 ? 1.525 13.750 -28.751 1.00 90.75 177 ILE A N 1
ATOM 1503 C CA . ILE A 1 177 ? 0.308 12.982 -28.503 1.00 90.75 177 ILE A CA 1
ATOM 1504 C C . ILE A 1 177 ? -0.083 12.288 -29.803 1.00 90.75 177 ILE A C 1
ATOM 1506 O O . ILE A 1 177 ? -0.234 12.933 -30.838 1.00 90.75 177 ILE A O 1
ATOM 1510 N N . ILE A 1 178 ? -0.248 10.973 -29.738 1.00 91.50 178 ILE A N 1
ATOM 1511 C CA . ILE A 1 178 ? -0.639 10.108 -30.848 1.00 91.50 178 ILE A CA 1
ATOM 1512 C C . ILE A 1 178 ? -2.002 9.501 -30.511 1.00 91.50 178 ILE A C 1
ATOM 1514 O O . ILE A 1 178 ? -2.248 9.094 -29.373 1.00 91.50 178 ILE A O 1
ATOM 1518 N N . ARG A 1 179 ? -2.900 9.438 -31.498 1.00 87.12 179 ARG A N 1
ATOM 1519 C CA . ARG A 1 179 ? -4.150 8.675 -31.402 1.00 87.12 179 ARG A CA 1
ATOM 1520 C C . ARG A 1 179 ? -4.005 7.389 -32.198 1.00 87.12 179 ARG A C 1
ATOM 1522 O O . ARG A 1 179 ? -3.786 7.447 -33.401 1.00 87.12 179 ARG A O 1
ATOM 1529 N N . GLU A 1 180 ? -4.151 6.248 -31.536 1.00 85.69 180 GLU A N 1
ATOM 1530 C CA . GLU A 1 180 ? -3.968 4.936 -32.162 1.00 85.69 180 GLU A CA 1
ATOM 1531 C C . GLU A 1 180 ? -5.091 3.995 -31.717 1.00 85.69 180 GLU A C 1
ATOM 1533 O O . GLU A 1 180 ? -5.268 3.770 -30.523 1.00 85.69 180 GLU A O 1
ATOM 1538 N N . TYR A 1 181 ? -5.908 3.496 -32.652 1.00 85.19 181 TYR A N 1
ATOM 1539 C CA . TYR A 1 181 ? -7.070 2.631 -32.363 1.00 85.19 181 TYR A CA 1
ATOM 1540 C C . TYR A 1 181 ? -7.997 3.154 -31.240 1.00 85.19 181 TYR A C 1
ATOM 1542 O O . TYR A 1 181 ? -8.522 2.393 -30.428 1.00 85.19 181 TYR A O 1
ATOM 1550 N N . GLY A 1 182 ? -8.180 4.476 -31.166 1.00 82.00 182 GLY A N 1
ATOM 1551 C CA . GLY A 1 182 ? -8.992 5.138 -30.136 1.00 82.00 182 GLY A CA 1
ATOM 1552 C C . GLY A 1 182 ? -8.281 5.366 -28.796 1.00 82.00 182 GLY A C 1
ATOM 1553 O O . GLY A 1 182 ? -8.844 6.012 -27.918 1.00 82.00 182 GLY A O 1
ATOM 1554 N N . HIS A 1 183 ? -7.046 4.897 -28.633 1.00 88.31 183 HIS A N 1
ATOM 1555 C CA . HIS A 1 183 ? -6.206 5.198 -27.478 1.00 88.31 183 HIS A CA 1
ATOM 1556 C C . HIS A 1 183 ? -5.546 6.575 -27.603 1.00 88.31 183 HIS A C 1
ATOM 1558 O O . HIS A 1 183 ? -5.171 6.990 -28.700 1.00 88.31 183 HIS A O 1
ATOM 1564 N N . LEU A 1 184 ? -5.347 7.252 -26.469 1.00 92.06 184 LEU A N 1
ATOM 1565 C CA . LEU A 1 184 ? -4.485 8.435 -26.369 1.00 92.06 184 LEU A CA 1
ATOM 1566 C C . LEU A 1 184 ? -3.105 8.000 -25.885 1.00 92.06 184 LEU A C 1
ATOM 1568 O O . LEU A 1 184 ? -2.990 7.415 -24.808 1.00 92.06 184 LEU A O 1
ATOM 1572 N N . ILE A 1 185 ? -2.066 8.278 -26.667 1.00 92.62 185 ILE A N 1
ATOM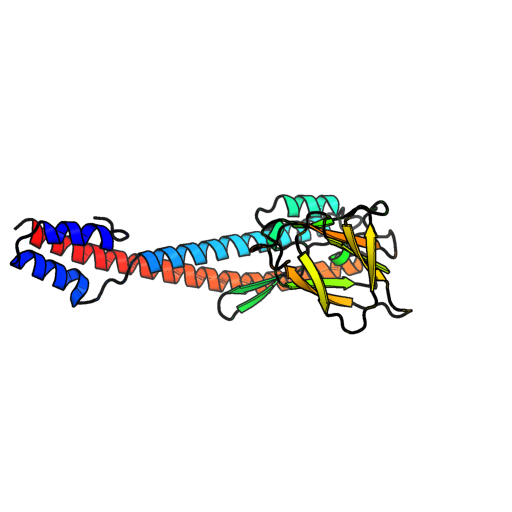 1573 C CA . ILE A 1 185 ? -0.687 7.895 -26.369 1.00 92.62 185 ILE A CA 1
ATOM 1574 C C . ILE A 1 185 ? 0.171 9.151 -26.259 1.00 92.62 185 ILE A C 1
ATOM 1576 O O . ILE A 1 185 ? 0.302 9.907 -27.213 1.00 92.62 185 ILE A O 1
ATOM 1580 N N . TYR A 1 186 ? 0.795 9.343 -25.105 1.00 91.75 186 TYR A N 1
ATOM 1581 C CA . TYR A 1 186 ? 1.797 10.366 -24.846 1.00 91.75 186 TYR A CA 1
ATOM 1582 C C . TYR A 1 186 ? 3.171 9.742 -25.051 1.00 91.75 186 TYR A C 1
ATOM 1584 O O . TYR A 1 186 ? 3.578 8.853 -24.301 1.00 91.75 186 TYR A O 1
ATOM 1592 N N . ASN A 1 187 ? 3.856 10.158 -26.107 1.00 90.19 187 ASN A N 1
ATOM 1593 C CA . ASN A 1 187 ? 5.115 9.583 -26.551 1.00 90.19 187 ASN A CA 1
ATOM 1594 C C . ASN A 1 187 ? 6.260 10.546 -26.209 1.00 90.19 187 ASN A C 1
ATOM 1596 O O . ASN A 1 187 ? 6.352 11.640 -26.760 1.00 90.19 187 ASN A O 1
ATOM 1600 N N . PHE A 1 188 ? 7.100 10.134 -25.263 1.00 88.31 188 PHE A N 1
ATOM 1601 C CA . PHE A 1 188 ? 8.277 10.860 -24.801 1.00 88.31 188 PHE A CA 1
ATOM 1602 C C . PHE A 1 188 ? 9.515 10.292 -25.485 1.00 88.31 188 PHE A C 1
ATOM 1604 O O . PHE A 1 188 ? 9.727 9.075 -25.517 1.00 88.31 188 PHE A O 1
ATOM 1611 N N . GLU A 1 189 ? 10.342 11.187 -26.010 1.00 80.25 189 GLU A N 1
ATOM 1612 C CA . GLU A 1 189 ? 11.590 10.847 -26.688 1.00 80.25 189 GLU A CA 1
ATOM 1613 C C . GLU A 1 189 ? 12.736 11.607 -26.035 1.00 80.25 189 GLU A C 1
ATOM 1615 O O . GLU A 1 189 ? 12.562 12.716 -25.521 1.00 80.25 189 GLU A O 1
ATOM 1620 N N . GLN A 1 190 ? 13.897 10.964 -25.957 1.00 76.31 190 GLN A N 1
ATOM 1621 C CA . GLN A 1 190 ? 15.051 11.537 -25.284 1.00 76.31 190 GLN A CA 1
ATOM 1622 C C . GLN A 1 190 ? 15.515 12.806 -26.015 1.00 76.31 190 GLN A C 1
ATOM 1624 O O . GLN A 1 190 ? 15.903 12.771 -27.182 1.00 76.31 190 GLN A O 1
ATOM 1629 N N . ASN A 1 191 ? 15.495 13.945 -25.317 1.00 64.38 191 ASN A N 1
ATOM 1630 C CA . ASN A 1 191 ? 15.981 15.213 -25.854 1.00 64.38 191 ASN A CA 1
ATOM 1631 C C . ASN A 1 191 ? 17.520 15.257 -25.798 1.00 64.38 191 ASN A C 1
ATOM 1633 O O . ASN A 1 191 ? 18.084 15.666 -24.788 1.00 64.38 191 ASN A O 1
ATOM 1637 N N . SER A 1 192 ? 18.191 14.942 -26.912 1.00 59.44 192 SER A N 1
ATOM 1638 C CA . SER A 1 192 ? 19.631 15.180 -27.179 1.00 59.44 192 SER A CA 1
ATOM 1639 C C . SER A 1 192 ? 20.659 14.481 -26.253 1.00 59.44 192 SER A C 1
ATOM 1641 O O . SER A 1 192 ? 20.307 13.858 -25.257 1.00 59.44 192 SER A O 1
ATOM 1643 N N . ASN A 1 193 ? 21.945 14.563 -26.629 1.00 63.03 193 ASN A N 1
ATOM 1644 C CA . ASN A 1 193 ? 23.098 13.717 -26.246 1.00 63.03 193 ASN A CA 1
ATOM 1645 C C . ASN A 1 193 ? 23.440 13.537 -24.744 1.00 63.03 193 ASN A C 1
ATOM 1647 O O . ASN A 1 193 ? 24.424 12.865 -24.448 1.00 63.03 193 ASN A O 1
ATOM 1651 N N . ASN A 1 194 ? 22.669 14.090 -23.802 1.00 72.38 194 ASN A N 1
ATOM 1652 C CA . ASN A 1 194 ? 22.900 13.954 -22.358 1.00 72.38 194 ASN A CA 1
ATOM 1653 C C . ASN A 1 194 ? 21.723 13.231 -21.677 1.00 72.38 194 ASN A C 1
ATOM 1655 O O . ASN A 1 194 ? 20.771 13.891 -21.250 1.00 72.38 194 ASN A O 1
ATOM 1659 N N . PRO A 1 195 ? 21.758 11.887 -21.578 1.00 76.25 195 PRO A N 1
ATOM 1660 C CA . PRO A 1 195 ? 20.789 11.138 -20.784 1.00 76.25 195 PRO A CA 1
ATOM 1661 C C . PRO A 1 195 ? 20.798 11.590 -19.318 1.00 76.25 195 PRO A C 1
ATOM 1663 O O . PRO A 1 195 ? 21.845 11.916 -18.762 1.00 76.25 195 PRO A O 1
ATOM 1666 N N . GLN A 1 196 ? 19.615 11.618 -18.707 1.00 80.50 196 GLN A N 1
ATOM 1667 C CA . GLN A 1 196 ? 19.386 11.993 -17.312 1.00 80.50 196 GLN A CA 1
ATOM 1668 C C . GLN A 1 196 ? 18.151 11.274 -16.746 1.00 80.50 196 GLN A C 1
ATOM 1670 O O . GLN A 1 196 ? 17.296 10.786 -17.488 1.00 80.50 196 GLN A O 1
ATOM 1675 N N . ILE A 1 197 ? 18.037 11.219 -15.417 1.00 78.06 197 ILE A N 1
ATOM 1676 C CA . ILE A 1 197 ? 16.826 10.734 -14.742 1.00 78.06 197 ILE A CA 1
ATOM 1677 C C . ILE A 1 197 ? 15.804 11.873 -14.693 1.00 78.06 197 ILE A C 1
ATOM 1679 O O . ILE A 1 197 ? 16.106 12.972 -14.232 1.00 78.06 197 ILE A O 1
ATOM 1683 N N . GLN A 1 198 ? 14.597 11.613 -15.186 1.00 79.94 198 GLN A N 1
ATOM 1684 C CA . GLN A 1 198 ? 13.545 12.605 -15.389 1.00 79.94 198 GLN A CA 1
ATOM 1685 C C . GLN A 1 198 ? 12.256 12.181 -14.688 1.00 79.94 198 GLN A C 1
ATOM 1687 O O . GLN A 1 198 ? 11.776 11.069 -14.890 1.00 79.94 198 GLN A O 1
ATOM 1692 N N . THR A 1 199 ? 11.655 13.065 -13.892 1.00 80.12 199 THR A N 1
ATOM 1693 C CA . THR A 1 199 ? 10.360 12.796 -13.250 1.00 80.12 199 THR A CA 1
ATOM 1694 C C . THR A 1 199 ? 9.229 13.385 -14.087 1.00 80.12 199 THR A C 1
ATOM 1696 O O . THR A 1 199 ? 9.094 14.602 -14.209 1.00 80.12 199 THR A O 1
ATOM 1699 N N . ILE A 1 200 ? 8.374 12.524 -14.632 1.00 83.38 200 ILE A N 1
ATOM 1700 C CA . ILE A 1 200 ? 7.179 12.909 -15.383 1.00 83.38 200 ILE A CA 1
ATOM 1701 C C . ILE A 1 200 ? 6.001 12.914 -14.421 1.00 83.38 200 ILE A C 1
ATOM 1703 O O . ILE A 1 200 ? 5.537 11.858 -13.991 1.00 83.38 200 ILE A O 1
ATOM 1707 N N . SER A 1 201 ? 5.523 14.109 -14.088 1.00 83.69 201 SER A N 1
ATOM 1708 C CA . SER A 1 201 ? 4.351 14.291 -13.234 1.00 83.69 201 SER A CA 1
ATOM 1709 C C . SER A 1 201 ? 3.130 14.596 -14.089 1.00 83.69 201 SER A C 1
ATOM 1711 O O . SER A 1 201 ? 3.185 15.438 -14.987 1.00 83.69 201 SER A O 1
ATOM 1713 N N . PHE A 1 202 ? 2.010 13.949 -13.799 1.00 85.69 202 PHE A N 1
ATOM 1714 C CA . PHE A 1 202 ? 0.755 14.223 -14.481 1.00 85.69 202 PHE A CA 1
ATOM 1715 C C . PHE A 1 202 ? -0.430 14.216 -13.532 1.00 85.69 202 PHE A C 1
ATOM 1717 O O . PHE A 1 202 ? -0.463 13.494 -12.534 1.00 85.69 202 PHE A O 1
ATOM 1724 N N . LYS A 1 203 ? -1.408 15.054 -13.863 1.00 87.69 203 LYS A N 1
ATOM 1725 C CA . LYS A 1 203 ? -2.704 15.141 -13.204 1.00 87.69 203 LYS A CA 1
ATOM 1726 C C . LYS A 1 203 ? -3.754 14.520 -14.118 1.00 87.69 203 LYS A C 1
ATOM 1728 O O . LYS A 1 203 ? -3.793 14.823 -15.307 1.00 87.69 203 LYS A O 1
ATOM 1733 N N . THR A 1 204 ? -4.604 13.658 -13.580 1.00 85.06 204 THR A N 1
ATOM 1734 C CA . THR A 1 204 ? -5.762 13.161 -14.327 1.00 85.06 204 THR A CA 1
ATOM 1735 C C . THR A 1 204 ? -6.870 14.201 -14.263 1.00 85.06 204 THR A C 1
ATOM 1737 O O . THR A 1 204 ? -7.297 14.582 -13.170 1.00 85.06 204 THR A O 1
ATOM 1740 N N . ASN A 1 205 ? -7.356 14.637 -15.419 1.00 84.19 205 ASN A N 1
ATOM 1741 C CA . ASN A 1 205 ? -8.534 15.488 -15.509 1.00 84.19 205 ASN A CA 1
ATOM 1742 C C . ASN A 1 205 ? -9.698 14.647 -16.030 1.00 84.19 205 ASN A C 1
ATOM 1744 O O . ASN A 1 205 ? -9.634 14.095 -17.131 1.00 84.19 205 ASN A O 1
ATOM 1748 N N . ILE A 1 206 ? -10.724 14.522 -15.193 1.00 84.38 206 ILE A N 1
ATOM 1749 C CA . ILE A 1 206 ? -11.949 13.784 -15.481 1.00 84.38 206 ILE A CA 1
ATOM 1750 C C . ILE A 1 206 ? -12.887 14.640 -16.335 1.00 84.38 206 ILE A C 1
ATOM 1752 O O . ILE A 1 206 ? -12.948 15.857 -16.159 1.00 84.38 206 ILE A O 1
ATOM 1756 N N . ASP A 1 207 ? -13.607 14.010 -17.258 1.00 76.81 207 ASP A N 1
ATOM 1757 C CA . ASP A 1 207 ? -14.732 14.650 -17.940 1.00 76.81 207 ASP A CA 1
ATOM 1758 C C . ASP A 1 207 ? -15.825 14.987 -16.907 1.00 76.81 207 ASP A C 1
ATOM 1760 O O . ASP A 1 207 ? -16.194 14.148 -16.083 1.00 76.81 207 ASP A O 1
ATOM 1764 N N . GLU A 1 208 ? -16.333 16.223 -16.945 1.00 76.88 208 GLU A N 1
ATOM 1765 C CA . GLU A 1 208 ? -17.266 16.811 -15.969 1.00 76.88 208 GLU A CA 1
ATOM 1766 C C . GLU A 1 208 ? -18.516 15.954 -15.721 1.00 76.88 208 GLU A C 1
ATOM 1768 O O . GLU A 1 208 ? -19.143 16.034 -14.664 1.00 76.88 208 GLU A O 1
ATOM 1773 N N . LYS A 1 209 ? -18.874 15.103 -16.685 1.00 81.88 209 LYS A N 1
ATOM 1774 C CA . LYS A 1 209 ? -20.030 14.200 -16.615 1.00 81.88 209 LYS A CA 1
ATOM 1775 C C . LYS A 1 209 ? -19.840 13.026 -15.652 1.00 81.88 209 LYS A C 1
ATOM 1777 O O . LYS A 1 209 ? -20.821 12.364 -15.311 1.00 81.88 209 LYS A O 1
ATOM 1782 N N . TYR A 1 210 ? -18.612 12.741 -15.222 1.00 78.25 210 TYR A N 1
ATOM 1783 C CA . TYR A 1 210 ? -18.291 11.571 -14.412 1.00 78.25 210 TYR A CA 1
ATOM 1784 C C . TYR A 1 210 ? -17.858 11.954 -12.998 1.00 78.25 210 TYR A C 1
ATOM 1786 O O . TYR A 1 210 ? -17.140 12.923 -12.776 1.00 78.25 210 TYR A O 1
ATOM 1794 N N . LYS A 1 211 ? -18.282 11.142 -12.021 1.00 77.94 211 LYS A N 1
ATOM 1795 C CA . LYS A 1 211 ? -17.906 11.303 -10.605 1.00 77.94 211 LYS A CA 1
ATOM 1796 C C . LYS A 1 211 ? -16.615 10.570 -10.236 1.00 77.94 211 LYS A C 1
ATOM 1798 O O . LYS A 1 211 ? -15.998 10.903 -9.231 1.00 77.94 211 LYS A O 1
ATOM 1803 N N . GLU A 1 212 ? -16.223 9.575 -11.029 1.00 80.81 212 GLU A N 1
ATOM 1804 C CA . GLU A 1 212 ? -15.079 8.701 -10.762 1.00 80.81 212 GLU A CA 1
ATOM 1805 C C . GLU A 1 212 ? -14.298 8.409 -12.044 1.00 80.81 212 GLU A C 1
ATOM 1807 O O . GLU A 1 212 ? -14.875 8.331 -13.132 1.00 80.81 212 GLU A O 1
ATOM 1812 N N . LEU A 1 213 ? -12.982 8.230 -11.910 1.00 83.25 213 LEU A N 1
ATOM 1813 C CA . LEU A 1 213 ? -12.105 7.863 -13.018 1.00 83.25 213 LEU A CA 1
ATOM 1814 C C . LEU A 1 213 ? -12.360 6.407 -13.416 1.00 83.25 213 LEU A C 1
ATOM 1816 O O . LEU A 1 213 ? -12.226 5.489 -12.607 1.00 83.25 213 LEU A O 1
ATOM 1820 N N . ILE A 1 214 ? -12.690 6.199 -14.684 1.00 85.12 214 ILE A N 1
ATOM 1821 C CA . ILE A 1 214 ? -12.874 4.886 -15.292 1.00 85.12 214 ILE A CA 1
ATOM 1822 C C . ILE A 1 214 ? -11.880 4.794 -16.436 1.00 85.12 214 ILE A C 1
ATOM 1824 O O . ILE A 1 214 ? -11.769 5.723 -17.231 1.00 85.12 214 ILE A O 1
ATOM 1828 N N . GLY A 1 215 ? -11.141 3.688 -16.506 1.00 86.75 215 GLY A N 1
ATOM 1829 C CA . GLY A 1 215 ? -10.213 3.418 -17.595 1.00 86.75 215 GLY A CA 1
ATOM 1830 C C . GLY A 1 215 ? -8.939 2.715 -17.150 1.00 86.75 215 GLY A C 1
ATOM 1831 O O . GLY A 1 215 ? -8.857 2.128 -16.069 1.00 86.75 215 GLY A O 1
ATOM 1832 N N . ILE A 1 216 ? -7.932 2.755 -18.015 1.00 87.50 216 ILE A N 1
ATOM 1833 C CA . ILE A 1 216 ? -6.640 2.101 -17.828 1.00 87.50 216 ILE A CA 1
ATOM 1834 C C . ILE A 1 216 ? -5.540 3.061 -18.270 1.00 87.50 216 ILE A C 1
ATOM 1836 O O . ILE A 1 216 ? -5.625 3.660 -19.344 1.00 87.50 216 ILE A O 1
ATOM 1840 N N . ILE A 1 217 ? -4.490 3.164 -17.456 1.00 87.12 217 ILE A N 1
ATOM 1841 C CA . ILE A 1 217 ? -3.220 3.772 -17.853 1.00 87.12 217 ILE A CA 1
ATOM 1842 C C . ILE A 1 217 ? -2.220 2.635 -18.052 1.00 87.12 217 ILE A C 1
ATOM 1844 O O . ILE A 1 217 ? -2.063 1.787 -17.171 1.00 87.12 217 ILE A O 1
ATOM 1848 N N . SER A 1 218 ? -1.545 2.608 -19.197 1.00 85.94 218 SER A N 1
ATOM 1849 C CA . SER A 1 218 ? -0.469 1.665 -19.506 1.00 85.94 218 SER A CA 1
ATOM 1850 C C . SER A 1 218 ? 0.816 2.409 -19.860 1.00 85.94 218 SER A C 1
ATOM 1852 O O . SER A 1 218 ? 0.761 3.535 -20.346 1.00 85.94 218 SER A O 1
ATOM 1854 N N . ILE A 1 219 ? 1.964 1.762 -19.692 1.00 82.81 219 ILE A N 1
ATOM 1855 C CA . ILE A 1 219 ? 3.259 2.252 -20.170 1.00 82.81 219 ILE A CA 1
ATOM 1856 C C . ILE A 1 219 ? 3.894 1.263 -21.139 1.00 82.81 219 ILE A C 1
ATOM 1858 O O . ILE A 1 219 ? 3.672 0.057 -21.045 1.00 82.81 219 ILE A O 1
ATOM 1862 N N . SER A 1 220 ? 4.687 1.788 -22.061 1.00 82.81 220 SER A N 1
ATOM 1863 C CA . SER A 1 220 ? 5.584 1.034 -22.933 1.00 82.81 220 SER A CA 1
ATOM 1864 C C . SER A 1 220 ? 6.912 1.783 -23.005 1.00 82.81 220 SER A C 1
ATOM 1866 O O . SER A 1 220 ? 6.939 3.005 -22.861 1.00 82.81 220 SER A O 1
ATOM 1868 N N . TYR A 1 221 ? 8.018 1.077 -23.176 1.00 78.44 221 TYR A N 1
ATOM 1869 C CA . TYR A 1 221 ? 9.359 1.657 -23.186 1.00 78.44 221 TYR A CA 1
ATOM 1870 C C . TYR A 1 221 ? 10.260 0.867 -24.127 1.00 78.44 221 TYR A C 1
ATOM 1872 O O . TYR A 1 221 ? 9.962 -0.276 -24.472 1.00 78.44 221 TYR A O 1
ATOM 1880 N N . SER A 1 222 ? 11.356 1.492 -24.546 1.00 76.12 222 SER A N 1
ATOM 1881 C CA . SER A 1 222 ? 12.367 0.858 -25.392 1.00 76.12 222 SER A CA 1
ATOM 1882 C C . SER A 1 222 ? 13.732 0.981 -24.719 1.00 76.12 222 SER A C 1
ATOM 1884 O O . SER A 1 222 ? 14.151 2.110 -24.434 1.00 76.12 222 SER A O 1
ATOM 1886 N N . PRO A 1 223 ? 14.397 -0.141 -24.389 1.00 73.75 223 PRO A N 1
ATOM 1887 C CA . PRO A 1 223 ? 15.736 -0.089 -23.827 1.00 73.75 223 PRO A CA 1
ATOM 1888 C C . PRO A 1 223 ? 16.738 0.414 -24.879 1.00 73.75 223 PRO A C 1
ATOM 1890 O O . PRO A 1 223 ? 16.534 0.263 -26.081 1.00 73.75 223 PRO A O 1
ATOM 1893 N N . ILE A 1 224 ? 17.818 1.047 -24.422 1.00 74.25 224 ILE A N 1
ATOM 1894 C CA . ILE A 1 224 ? 18.953 1.469 -25.260 1.00 74.25 224 ILE A CA 1
ATOM 1895 C C . ILE A 1 224 ? 19.788 0.258 -25.677 1.00 74.25 224 ILE A C 1
ATOM 1897 O O . ILE A 1 224 ? 20.369 0.257 -26.758 1.00 74.25 224 ILE A O 1
ATOM 1901 N N . SER A 1 225 ? 19.840 -0.761 -24.818 1.00 70.75 225 SER A N 1
ATOM 1902 C CA . SER A 1 225 ? 20.545 -2.013 -25.054 1.00 70.75 225 SER A CA 1
ATOM 1903 C C . SER A 1 225 ? 19.694 -3.186 -24.592 1.00 70.75 225 SER A C 1
ATOM 1905 O O . SER A 1 225 ? 19.084 -3.128 -23.524 1.00 70.75 225 SER A O 1
ATOM 1907 N N . ASP A 1 226 ? 19.741 -4.280 -25.346 1.00 68.06 226 ASP A N 1
ATOM 1908 C CA . ASP A 1 226 ? 19.118 -5.542 -24.950 1.00 68.06 226 ASP A CA 1
ATOM 1909 C C . ASP A 1 226 ? 19.909 -6.255 -23.835 1.00 68.06 226 ASP A C 1
ATOM 1911 O O . ASP A 1 226 ? 19.477 -7.284 -23.315 1.00 68.06 226 ASP A O 1
ATOM 1915 N N . THR A 1 227 ? 21.063 -5.711 -23.432 1.00 70.38 227 THR A N 1
ATOM 1916 C CA . THR A 1 227 ? 21.902 -6.264 -22.367 1.00 70.38 227 THR A CA 1
ATOM 1917 C C . THR A 1 227 ? 21.450 -5.801 -20.988 1.00 70.38 227 THR A C 1
ATOM 1919 O O . THR A 1 227 ? 21.321 -4.606 -20.727 1.00 70.38 227 THR A O 1
ATOM 1922 N N . TYR A 1 228 ? 21.305 -6.753 -20.074 1.00 75.56 228 TYR A N 1
ATOM 1923 C CA . TYR A 1 228 ? 21.093 -6.504 -18.653 1.00 75.56 228 TYR A CA 1
ATOM 1924 C C . TYR A 1 228 ? 22.215 -5.649 -18.026 1.00 75.56 228 TYR A C 1
ATOM 1926 O O . TYR A 1 228 ? 23.395 -5.993 -18.121 1.00 75.56 228 TYR A O 1
ATOM 1934 N N . ASP A 1 229 ? 21.842 -4.560 -17.343 1.00 78.06 229 ASP A N 1
ATOM 1935 C CA . ASP A 1 229 ? 22.769 -3.714 -16.582 1.00 78.06 229 ASP A CA 1
ATOM 1936 C C . ASP A 1 229 ? 22.843 -4.170 -15.118 1.00 78.06 229 ASP A C 1
ATOM 1938 O O . ASP A 1 229 ? 22.086 -3.742 -14.237 1.00 78.06 229 ASP A O 1
ATOM 1942 N N . HIS A 1 230 ? 23.810 -5.047 -14.857 1.00 82.25 230 HIS A N 1
ATOM 1943 C CA . HIS A 1 230 ? 24.080 -5.585 -13.528 1.00 82.25 230 HIS A CA 1
ATOM 1944 C C . HIS A 1 230 ? 24.406 -4.501 -12.486 1.00 82.25 230 HIS A C 1
ATOM 1946 O O . HIS A 1 230 ? 23.987 -4.602 -11.328 1.00 82.25 230 HIS A O 1
ATOM 1952 N N . ASN A 1 231 ? 25.117 -3.440 -12.879 1.00 83.06 231 ASN A N 1
ATOM 1953 C CA . ASN A 1 231 ? 25.513 -2.377 -11.957 1.00 83.06 231 ASN A CA 1
ATOM 1954 C C . ASN A 1 231 ? 24.300 -1.557 -11.517 1.00 83.06 231 ASN A C 1
ATOM 1956 O O . ASN A 1 231 ? 24.148 -1.290 -10.320 1.00 83.06 231 ASN A O 1
ATOM 1960 N N . ASN A 1 232 ? 23.409 -1.217 -12.453 1.00 81.44 232 ASN A N 1
ATOM 1961 C CA . ASN A 1 232 ? 22.155 -0.546 -12.129 1.00 81.44 232 ASN A CA 1
ATOM 1962 C C . ASN A 1 232 ? 21.278 -1.413 -11.209 1.00 81.44 232 ASN A C 1
ATOM 1964 O O . ASN A 1 232 ? 20.762 -0.921 -10.205 1.00 81.44 232 ASN A O 1
ATOM 1968 N N . SER A 1 233 ? 21.193 -2.723 -11.465 1.00 83.81 233 SER A N 1
ATOM 1969 C CA . SER A 1 233 ? 20.497 -3.663 -10.574 1.00 83.81 233 SER A CA 1
ATOM 1970 C C . SER A 1 233 ? 21.053 -3.669 -9.150 1.00 83.81 233 SER A C 1
ATOM 1972 O O . SER A 1 233 ? 20.288 -3.565 -8.187 1.00 83.81 233 SER A O 1
ATOM 1974 N N . ILE A 1 234 ? 22.380 -3.734 -8.984 1.00 86.12 234 ILE A N 1
ATOM 1975 C CA . ILE A 1 234 ? 23.016 -3.674 -7.658 1.00 86.12 234 ILE A CA 1
ATOM 1976 C C . ILE A 1 234 ? 22.700 -2.351 -6.957 1.00 86.12 234 ILE A C 1
ATOM 1978 O O . ILE A 1 234 ? 22.376 -2.345 -5.764 1.00 86.12 234 ILE A O 1
ATOM 1982 N N . GLN A 1 235 ? 22.824 -1.226 -7.664 1.00 86.00 235 GLN A N 1
ATOM 1983 C CA . GLN A 1 235 ? 22.540 0.092 -7.100 1.00 86.00 235 GLN A CA 1
ATOM 1984 C C . GLN A 1 235 ? 21.083 0.190 -6.651 1.00 86.00 235 GLN A C 1
ATOM 1986 O O . GLN A 1 235 ? 20.814 0.599 -5.520 1.00 86.00 235 GLN A O 1
ATOM 1991 N N . TYR A 1 236 ? 20.149 -0.272 -7.479 1.00 84.75 236 TYR A N 1
ATOM 1992 C CA . TYR A 1 236 ? 18.734 -0.237 -7.150 1.00 84.75 236 TYR A CA 1
ATOM 1993 C C . TYR A 1 236 ? 18.375 -1.156 -5.975 1.00 84.75 236 TYR A C 1
ATOM 1995 O O . TYR A 1 236 ? 17.617 -0.757 -5.090 1.00 84.75 236 TYR A O 1
ATOM 2003 N N . ILE A 1 237 ? 18.990 -2.342 -5.873 1.00 89.12 237 ILE A N 1
ATOM 2004 C CA . ILE A 1 237 ? 18.865 -3.206 -4.688 1.00 89.12 237 ILE A CA 1
ATOM 2005 C C . ILE A 1 237 ? 19.300 -2.464 -3.420 1.00 89.12 237 ILE A C 1
ATOM 2007 O O . ILE A 1 237 ? 18.593 -2.531 -2.413 1.00 89.12 237 ILE A O 1
ATOM 2011 N N . LYS A 1 238 ? 20.428 -1.741 -3.443 1.00 90.94 238 LYS A N 1
ATOM 2012 C CA . LYS A 1 238 ? 20.881 -0.950 -2.283 1.00 90.94 238 LYS A CA 1
ATOM 2013 C C . LYS A 1 238 ? 19.858 0.127 -1.914 1.00 90.94 238 LYS A C 1
ATOM 2015 O O . LYS A 1 238 ? 19.565 0.314 -0.731 1.00 90.94 238 LYS A O 1
ATOM 2020 N N . THR A 1 239 ? 19.276 0.792 -2.910 1.00 89.69 239 THR A N 1
ATOM 2021 C CA . THR A 1 239 ? 18.211 1.782 -2.706 1.00 89.69 239 THR A CA 1
ATOM 2022 C C . THR A 1 239 ? 16.980 1.149 -2.052 1.00 89.69 239 THR A C 1
ATOM 2024 O O . THR A 1 239 ? 16.497 1.667 -1.043 1.00 89.69 239 THR A O 1
ATOM 2027 N N . LEU A 1 240 ? 16.524 -0.013 -2.531 1.00 89.94 240 LEU A N 1
ATOM 2028 C CA . LEU A 1 240 ? 15.411 -0.746 -1.918 1.00 89.94 240 LEU A CA 1
ATOM 2029 C C . LEU A 1 240 ? 15.728 -1.203 -0.489 1.00 89.94 240 LEU A C 1
ATOM 2031 O O . LEU A 1 240 ? 14.884 -1.086 0.394 1.00 89.94 240 LEU A O 1
ATOM 2035 N N . GLN A 1 241 ? 16.949 -1.666 -0.218 1.00 92.94 241 GLN A N 1
ATOM 2036 C CA . GLN A 1 241 ? 17.370 -2.043 1.135 1.00 92.94 241 GLN A CA 1
ATOM 2037 C C . GLN A 1 241 ? 17.364 -0.848 2.102 1.00 92.94 241 GLN A C 1
ATOM 2039 O O . GLN A 1 241 ? 16.994 -0.997 3.268 1.00 92.94 241 GLN A O 1
ATOM 2044 N N . ASN A 1 242 ? 17.741 0.346 1.641 1.00 92.75 242 ASN A N 1
ATOM 2045 C CA . ASN A 1 242 ? 17.649 1.565 2.445 1.00 92.75 242 ASN A CA 1
ATOM 2046 C C . ASN A 1 242 ? 16.192 1.992 2.668 1.00 92.75 242 ASN A C 1
ATOM 2048 O O . ASN A 1 242 ? 15.815 2.299 3.801 1.00 92.75 242 ASN A O 1
ATOM 2052 N N . LEU A 1 243 ? 15.354 1.928 1.631 1.00 90.75 243 LEU A N 1
ATOM 2053 C CA . LEU A 1 243 ? 13.911 2.148 1.747 1.00 90.75 243 LEU A CA 1
ATOM 2054 C C . LEU A 1 243 ? 13.284 1.195 2.777 1.00 90.75 243 LEU A C 1
ATOM 2056 O O . LEU A 1 243 ? 12.496 1.608 3.623 1.00 90.75 243 LEU A O 1
ATOM 2060 N N . MET A 1 244 ? 13.681 -0.075 2.778 1.00 92.88 244 MET A N 1
ATOM 2061 C CA . MET A 1 244 ? 13.209 -1.064 3.745 1.00 92.88 244 MET A CA 1
ATOM 2062 C C . MET A 1 244 ? 13.528 -0.710 5.204 1.00 92.88 244 MET A C 1
ATOM 2064 O O . MET A 1 244 ? 12.741 -1.040 6.099 1.00 92.88 244 MET A O 1
ATOM 2068 N N . LYS A 1 245 ? 14.646 -0.022 5.467 1.00 93.00 245 LYS A N 1
ATOM 2069 C CA . LYS A 1 245 ? 14.954 0.504 6.808 1.00 93.00 245 LYS A CA 1
ATOM 2070 C C . LYS A 1 245 ? 13.966 1.604 7.198 1.00 93.00 245 LYS A C 1
ATOM 2072 O O . LYS A 1 245 ? 13.418 1.558 8.295 1.00 93.00 245 LYS A O 1
ATOM 2077 N N . GLN A 1 246 ? 13.664 2.530 6.285 1.00 92.25 246 GLN A N 1
ATOM 2078 C CA . GLN A 1 246 ? 12.664 3.583 6.513 1.00 92.25 246 GLN A CA 1
ATOM 2079 C C . GLN A 1 246 ? 11.268 2.996 6.762 1.00 92.25 246 GLN A C 1
ATOM 2081 O O . GLN A 1 246 ? 10.600 3.362 7.727 1.00 92.25 246 GLN A O 1
ATOM 2086 N N . ILE A 1 247 ? 10.864 2.020 5.946 1.00 93.06 247 ILE A N 1
ATOM 2087 C CA . ILE A 1 247 ? 9.614 1.268 6.109 1.00 93.06 247 ILE A CA 1
ATOM 2088 C C . ILE A 1 247 ? 9.559 0.599 7.484 1.00 93.06 247 ILE A C 1
ATOM 2090 O O . ILE A 1 247 ? 8.524 0.642 8.140 1.00 93.06 247 ILE A O 1
ATOM 2094 N N . SER A 1 248 ? 10.667 0.014 7.947 1.00 94.19 248 SER A N 1
ATOM 2095 C CA . SER A 1 248 ? 10.732 -0.637 9.262 1.00 94.19 248 SER A CA 1
ATOM 2096 C C . SER A 1 248 ? 10.556 0.357 10.412 1.00 94.19 248 SER A C 1
ATOM 2098 O O . SER A 1 248 ? 9.865 0.046 11.378 1.00 94.19 248 SER A O 1
ATOM 2100 N N . ASN A 1 249 ? 11.107 1.567 10.295 1.00 93.75 249 ASN A N 1
ATOM 2101 C CA . ASN A 1 249 ? 10.899 2.617 11.295 1.00 93.75 249 ASN A CA 1
ATOM 2102 C C . ASN A 1 249 ? 9.421 3.016 11.385 1.00 93.75 249 ASN A C 1
ATOM 2104 O O . ASN A 1 249 ? 8.866 3.079 12.479 1.00 93.75 249 ASN A O 1
ATOM 2108 N N . VAL A 1 250 ? 8.761 3.217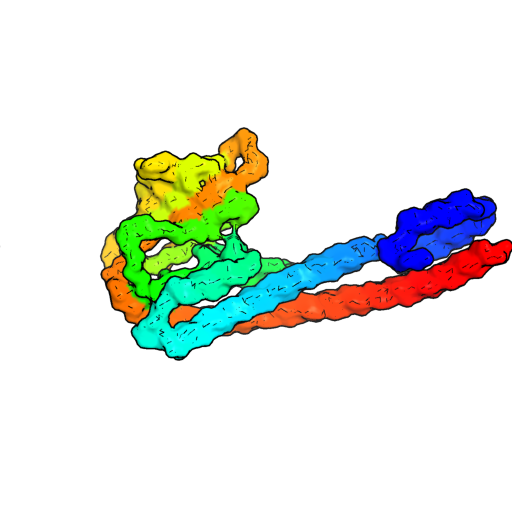 10.240 1.00 95.12 250 VAL A N 1
ATOM 2109 C CA . VAL A 1 250 ? 7.323 3.525 10.208 1.00 95.12 250 VAL A CA 1
ATOM 2110 C C . VAL A 1 250 ? 6.491 2.359 10.738 1.00 95.12 250 VAL A C 1
ATOM 2112 O O . VAL A 1 250 ? 5.590 2.568 11.543 1.00 95.12 250 VAL A O 1
ATOM 2115 N N . GLN A 1 251 ? 6.835 1.128 10.366 1.00 95.31 251 GLN A N 1
ATOM 2116 C CA . GLN A 1 251 ? 6.198 -0.083 10.877 1.00 95.31 251 GLN A CA 1
ATOM 2117 C C . GLN A 1 251 ? 6.251 -0.154 12.414 1.00 95.31 251 GLN A C 1
ATOM 2119 O O . GLN A 1 251 ? 5.237 -0.453 13.041 1.00 95.31 251 GLN A O 1
ATOM 2124 N N . ASN A 1 252 ? 7.390 0.178 13.030 1.00 95.56 252 ASN A N 1
ATOM 2125 C CA . ASN A 1 252 ? 7.530 0.206 14.489 1.00 95.56 252 ASN A CA 1
ATOM 2126 C C . ASN A 1 252 ? 6.607 1.242 15.146 1.00 95.56 252 ASN A C 1
ATOM 2128 O O . ASN A 1 252 ? 5.999 0.955 16.176 1.00 95.56 252 ASN A O 1
ATOM 2132 N N . ILE A 1 253 ? 6.463 2.421 14.536 1.00 96.19 253 ILE A N 1
ATOM 2133 C CA . ILE A 1 253 ? 5.556 3.472 15.021 1.00 96.19 253 ILE A CA 1
ATOM 2134 C C . ILE A 1 253 ? 4.100 2.991 14.960 1.00 96.19 253 ILE A C 1
ATOM 2136 O O . ILE A 1 253 ? 3.373 3.113 15.944 1.00 96.19 253 ILE A O 1
ATOM 2140 N N . ILE A 1 254 ? 3.694 2.376 13.845 1.00 96.81 254 ILE A N 1
ATOM 2141 C CA . ILE A 1 254 ? 2.342 1.824 13.683 1.00 96.81 254 ILE A CA 1
ATOM 2142 C C . ILE A 1 254 ? 2.070 0.737 14.738 1.00 96.81 254 ILE A C 1
ATOM 2144 O O . ILE A 1 254 ? 1.005 0.723 15.354 1.00 96.81 254 ILE A O 1
ATOM 2148 N N . TYR A 1 255 ? 3.027 -0.165 14.989 1.00 96.94 255 TYR A N 1
ATOM 2149 C CA . TYR A 1 255 ? 2.881 -1.201 16.019 1.00 96.94 255 TYR A CA 1
ATOM 2150 C C . TYR A 1 255 ? 2.793 -0.632 17.436 1.00 96.94 255 TYR A C 1
ATOM 2152 O O . TYR A 1 255 ? 2.043 -1.152 18.263 1.00 96.94 255 TYR A O 1
ATOM 2160 N N . HIS A 1 256 ? 3.536 0.432 17.726 1.00 96.56 256 HIS A N 1
ATOM 2161 C CA . HIS A 1 256 ? 3.439 1.114 19.008 1.00 96.56 256 HIS A CA 1
ATOM 2162 C C . HIS A 1 256 ? 2.042 1.722 19.211 1.00 96.56 256 HIS A C 1
ATOM 2164 O O . HIS A 1 256 ? 1.414 1.495 20.244 1.00 96.56 256 HIS A O 1
ATOM 2170 N N . ASP A 1 257 ? 1.511 2.409 18.197 1.00 96.88 257 ASP A N 1
ATOM 2171 C CA . ASP A 1 257 ? 0.153 2.963 18.232 1.00 96.88 257 ASP A CA 1
ATOM 2172 C C . ASP A 1 257 ? -0.923 1.878 18.358 1.00 96.88 257 ASP A C 1
ATOM 2174 O O . ASP A 1 257 ? -1.910 2.064 19.070 1.00 96.88 257 ASP A O 1
ATOM 2178 N N . TYR A 1 258 ? -0.722 0.727 17.710 1.00 96.69 258 TYR A N 1
ATOM 2179 C CA . TYR A 1 258 ? -1.586 -0.442 17.863 1.00 96.69 258 TYR A CA 1
ATOM 2180 C C . TYR A 1 258 ? -1.634 -0.923 19.314 1.00 96.69 258 TYR A C 1
ATOM 2182 O O . TYR A 1 258 ? -2.715 -1.159 19.851 1.00 96.69 258 TYR A O 1
ATOM 2190 N N . LYS A 1 259 ? -0.471 -1.035 19.966 1.00 96.94 259 LYS A N 1
ATOM 2191 C CA . LYS A 1 259 ? -0.379 -1.461 21.366 1.00 96.94 259 LYS A CA 1
ATOM 2192 C C . LYS A 1 259 ? -1.074 -0.470 22.301 1.00 96.94 259 LYS A C 1
ATOM 2194 O O . LYS A 1 259 ? -1.840 -0.903 23.156 1.00 96.94 259 LYS A O 1
ATOM 2199 N N . ILE A 1 260 ? -0.866 0.834 22.101 1.00 96.12 260 ILE A N 1
ATOM 2200 C CA . ILE A 1 260 ? -1.570 1.879 22.861 1.00 96.12 260 ILE A CA 1
ATOM 2201 C C . ILE A 1 260 ? -3.083 1.752 22.668 1.00 96.12 260 ILE A C 1
ATOM 2203 O O . ILE A 1 260 ? -3.835 1.759 23.635 1.00 96.12 260 ILE A O 1
ATOM 2207 N N . ASN A 1 261 ? -3.558 1.604 21.428 1.00 94.69 261 ASN A N 1
ATOM 2208 C CA . ASN A 1 261 ? -4.994 1.502 21.181 1.00 94.69 261 ASN A CA 1
ATOM 2209 C C . ASN A 1 261 ? -5.603 0.236 21.808 1.00 94.69 261 ASN A C 1
ATOM 2211 O O . ASN A 1 261 ? -6.698 0.302 22.362 1.00 94.69 261 ASN A O 1
ATOM 2215 N N . GLN A 1 262 ? -4.879 -0.889 21.799 1.00 94.31 262 GLN A N 1
ATOM 2216 C CA . GLN A 1 262 ? -5.285 -2.097 22.521 1.00 94.31 262 GLN A CA 1
ATOM 2217 C C . GLN A 1 262 ? -5.393 -1.873 24.034 1.00 94.31 262 GLN A C 1
ATOM 2219 O O . GLN A 1 262 ? -6.359 -2.341 24.633 1.00 94.31 262 GLN A O 1
ATOM 2224 N N . GLN A 1 263 ? -4.438 -1.159 24.638 1.00 94.50 263 GLN A N 1
ATOM 2225 C CA . GLN A 1 263 ? -4.485 -0.800 26.059 1.00 94.50 263 GLN A CA 1
ATOM 2226 C C . GLN A 1 263 ? -5.705 0.076 26.361 1.00 94.50 263 GLN A C 1
ATOM 2228 O O . GLN A 1 263 ? -6.498 -0.279 27.225 1.00 94.50 263 GLN A O 1
ATOM 2233 N N . ASN A 1 264 ? -5.947 1.115 25.558 1.00 92.38 264 ASN A N 1
ATOM 2234 C CA . ASN A 1 264 ? -7.123 1.977 25.708 1.00 92.38 264 ASN A CA 1
ATOM 2235 C C . ASN A 1 264 ? -8.443 1.195 25.586 1.00 92.38 264 ASN A C 1
ATOM 2237 O O . ASN A 1 264 ? -9.402 1.475 26.299 1.00 92.38 264 ASN A O 1
ATOM 2241 N N . ILE A 1 265 ? -8.520 0.211 24.679 1.00 93.00 265 ILE A N 1
ATOM 2242 C CA . ILE A 1 265 ? -9.689 -0.675 24.561 1.00 93.00 265 ILE A CA 1
ATOM 2243 C C . ILE A 1 265 ? -9.865 -1.523 25.825 1.00 93.00 265 ILE A C 1
ATOM 2245 O O . ILE A 1 265 ? -10.998 -1.750 26.246 1.00 93.00 265 ILE A O 1
ATOM 2249 N N . GLN A 1 266 ? -8.776 -2.016 26.413 1.00 93.31 266 GLN A N 1
ATOM 2250 C CA . GLN A 1 266 ? -8.831 -2.828 27.624 1.00 93.31 266 GLN A CA 1
ATOM 2251 C C . GLN A 1 266 ? -9.276 -2.000 28.837 1.00 93.31 266 GLN A C 1
ATOM 2253 O O . GLN A 1 266 ? -10.232 -2.385 29.505 1.00 93.31 266 GLN A O 1
ATOM 2258 N N . GLU A 1 267 ? -8.678 -0.827 29.043 1.00 91.19 267 GLU A N 1
ATOM 2259 C CA . GLU A 1 267 ? -9.087 0.125 30.084 1.00 91.19 267 GLU A CA 1
ATOM 2260 C C . GLU A 1 267 ? -10.564 0.512 29.927 1.00 91.19 267 GLU A C 1
ATOM 2262 O O . GLU A 1 267 ? -11.334 0.509 30.888 1.00 91.19 267 GLU A O 1
ATOM 2267 N N . TYR A 1 268 ? -11.005 0.768 28.690 1.00 91.81 268 TYR A N 1
ATOM 2268 C CA . TYR A 1 268 ? -12.407 1.059 28.402 1.00 91.81 268 TYR A CA 1
ATOM 2269 C C . TYR A 1 268 ? -13.341 -0.075 28.839 1.00 91.81 268 TYR A C 1
ATOM 2271 O O . TYR A 1 268 ? -14.389 0.186 29.433 1.00 91.81 268 TYR A O 1
ATOM 2279 N N . LYS A 1 269 ? -12.989 -1.331 28.535 1.00 92.38 269 LYS A N 1
ATOM 2280 C CA . LYS A 1 269 ? -13.788 -2.501 28.926 1.00 92.38 269 LYS A CA 1
ATOM 2281 C C . LYS A 1 269 ? -13.894 -2.622 30.439 1.00 92.38 269 LYS A C 1
ATOM 2283 O O . LYS A 1 269 ? -14.995 -2.808 30.933 1.00 92.38 269 LYS A O 1
ATOM 2288 N N . GLU A 1 270 ? -12.796 -2.434 31.162 1.00 92.19 270 GLU A N 1
ATOM 2289 C CA . GLU A 1 270 ? -12.787 -2.488 32.629 1.00 92.19 270 GLU A CA 1
ATOM 2290 C C . GLU A 1 270 ? -13.688 -1.404 33.238 1.00 92.19 270 GLU A C 1
ATOM 2292 O O . GLU A 1 270 ? -14.511 -1.678 34.114 1.00 92.19 270 GLU A O 1
ATOM 2297 N N . HIS A 1 271 ? -13.618 -0.173 32.721 1.00 90.81 271 HIS A N 1
ATOM 2298 C CA . HIS A 1 271 ? -14.538 0.893 33.120 1.00 90.81 271 HIS A CA 1
ATOM 2299 C C . HIS A 1 271 ? -16.000 0.574 32.774 1.00 90.81 271 HIS A C 1
ATOM 2301 O O . HIS A 1 271 ? -16.898 0.892 33.559 1.00 90.81 271 HIS A O 1
ATOM 2307 N N . PHE A 1 272 ? -16.255 -0.034 31.613 1.00 92.19 272 PHE A N 1
ATOM 2308 C CA . PHE A 1 272 ? -17.592 -0.458 31.209 1.00 92.19 272 PHE A CA 1
ATOM 2309 C C . PHE A 1 272 ? -18.147 -1.555 32.118 1.00 92.19 272 PHE A C 1
ATOM 2311 O O . PHE A 1 272 ? -19.280 -1.422 32.576 1.00 92.19 272 PHE A O 1
ATOM 2318 N N . ASP A 1 273 ? -17.366 -2.592 32.410 1.00 92.06 273 ASP A N 1
ATOM 2319 C CA . ASP A 1 273 ? -17.785 -3.730 33.226 1.00 92.06 273 ASP A CA 1
ATOM 2320 C C . ASP A 1 273 ? -18.150 -3.275 34.646 1.00 92.06 273 ASP A C 1
ATOM 2322 O O . ASP A 1 273 ? -19.240 -3.589 35.128 1.00 92.06 273 ASP A O 1
ATOM 2326 N N . ASN A 1 274 ? -17.338 -2.394 35.245 1.00 90.69 274 ASN A N 1
ATOM 2327 C CA . ASN A 1 274 ? -17.646 -1.767 36.535 1.00 90.69 274 ASN A CA 1
ATOM 2328 C C . ASN A 1 274 ? -19.006 -1.047 36.527 1.00 90.69 274 ASN A C 1
ATOM 2330 O O . ASN A 1 274 ? -19.813 -1.196 37.447 1.00 90.69 274 ASN A O 1
ATOM 2334 N N . LYS A 1 275 ? -19.304 -0.271 35.475 1.00 90.31 275 LYS A N 1
ATOM 2335 C CA . LYS A 1 275 ? -20.611 0.394 35.347 1.00 90.31 275 LYS A CA 1
ATOM 2336 C C . LYS A 1 275 ? -21.739 -0.583 35.058 1.00 90.31 275 LYS A C 1
ATOM 2338 O O . LYS A 1 275 ? -22.862 -0.375 35.513 1.00 90.31 275 LYS A O 1
ATOM 2343 N N . PHE A 1 276 ? -21.472 -1.624 34.281 1.00 91.56 276 PHE A N 1
ATOM 2344 C CA . PHE A 1 276 ? -22.463 -2.632 33.948 1.00 91.56 276 PHE A CA 1
ATOM 2345 C C . PHE A 1 276 ? -22.897 -3.419 35.189 1.00 91.56 276 PHE A C 1
ATOM 2347 O O . PHE A 1 276 ? -24.080 -3.726 35.329 1.00 91.56 276 PHE A O 1
ATOM 2354 N N . ASP A 1 277 ? -21.990 -3.674 36.128 1.00 92.12 277 ASP A N 1
ATOM 2355 C CA . ASP A 1 277 ? -22.332 -4.311 37.398 1.00 92.12 277 ASP A CA 1
ATOM 2356 C C . ASP A 1 277 ? -23.197 -3.411 38.291 1.00 92.12 277 ASP A C 1
ATOM 2358 O O . ASP A 1 277 ? -24.201 -3.878 38.831 1.00 92.12 277 ASP A O 1
ATOM 2362 N N . ILE A 1 278 ? -22.916 -2.104 38.349 1.00 91.50 278 ILE A N 1
ATOM 2363 C CA . ILE A 1 278 ? -23.800 -1.131 39.022 1.00 91.50 278 ILE A CA 1
ATOM 2364 C C . ILE A 1 278 ? -25.177 -1.083 38.335 1.00 91.50 278 ILE A C 1
ATOM 2366 O O . ILE A 1 278 ? -26.212 -1.076 39.001 1.00 91.50 278 ILE A O 1
ATOM 2370 N N . LEU A 1 279 ? -25.223 -1.109 36.997 1.00 91.38 279 LEU A N 1
ATOM 2371 C CA . LEU A 1 279 ? -26.480 -1.152 36.242 1.00 91.38 279 LEU A CA 1
ATOM 2372 C C . LEU A 1 279 ? -27.324 -2.386 36.597 1.00 91.38 279 LEU A C 1
ATOM 2374 O O . LEU A 1 279 ? -28.543 -2.264 36.746 1.00 91.38 279 LEU A O 1
ATOM 2378 N N . LYS A 1 280 ? -26.709 -3.567 36.750 1.00 92.00 280 LYS A N 1
ATOM 2379 C CA . LYS A 1 280 ? -27.427 -4.777 37.191 1.00 92.00 280 LYS A CA 1
ATOM 2380 C C . LYS A 1 280 ? -28.063 -4.563 38.562 1.00 92.00 280 LYS A C 1
ATOM 2382 O O . LYS A 1 280 ? -29.233 -4.880 38.726 1.00 92.00 280 LYS A O 1
ATOM 2387 N N . GLN A 1 281 ? -27.341 -3.959 39.505 1.00 92.12 281 GLN A N 1
ATOM 2388 C CA . GLN A 1 281 ? -27.871 -3.670 40.843 1.00 92.12 281 GLN A CA 1
ATOM 2389 C C . GLN A 1 281 ? -29.067 -2.703 40.801 1.00 92.12 281 GLN A C 1
ATOM 2391 O O . GLN A 1 281 ? -30.062 -2.936 41.483 1.00 92.12 281 GLN A O 1
ATOM 2396 N N . ILE A 1 282 ? -29.011 -1.655 39.968 1.00 89.88 282 ILE A N 1
ATOM 2397 C CA . ILE A 1 282 ? -30.120 -0.693 39.805 1.00 89.88 282 ILE A CA 1
ATOM 2398 C C . ILE A 1 282 ? -31.365 -1.351 39.184 1.00 89.88 282 ILE A C 1
ATOM 2400 O O . ILE A 1 282 ? -32.489 -0.960 39.494 1.00 89.88 282 ILE A O 1
ATOM 2404 N N . THR A 1 283 ? -31.171 -2.323 38.287 1.00 86.88 283 THR A N 1
ATOM 2405 C CA . THR A 1 283 ? -32.259 -2.953 37.514 1.00 86.88 283 THR A CA 1
ATOM 2406 C C . THR A 1 283 ? -32.848 -4.215 38.151 1.00 86.88 283 THR A C 1
ATOM 2408 O O . THR A 1 283 ? -33.935 -4.622 37.745 1.00 86.88 283 THR A O 1
ATOM 2411 N N . GLN A 1 284 ? -32.150 -4.842 39.104 1.00 83.19 284 GLN A N 1
ATOM 2412 C CA . GLN A 1 284 ? -32.610 -6.035 39.833 1.00 83.19 284 GLN A CA 1
ATOM 2413 C C . GLN A 1 284 ? -33.369 -5.709 41.127 1.00 83.19 284 GLN A C 1
ATOM 2415 O O . GLN A 1 284 ? -34.258 -6.471 41.506 1.00 83.19 284 GLN A O 1
ATOM 2420 N N . ASN A 1 285 ? -33.034 -4.593 41.782 1.00 56.81 285 ASN A N 1
ATOM 2421 C CA . ASN A 1 285 ? -33.888 -3.952 42.793 1.00 56.81 285 ASN A CA 1
ATOM 2422 C C . ASN A 1 285 ? -35.011 -3.182 42.101 1.00 56.81 285 ASN A C 1
ATOM 2424 O O . ASN A 1 285 ? -35.962 -2.682 42.746 1.00 56.81 285 ASN A O 1
#

Foldseek 3Di:
DDLQCCVPVVVVVLVPDDPVLSVVSCCLDPVVPDFDRCVVLVVLLVVLVVVLVVLVLLLVLLVVLLVQCVVVLQARDVVVNLVSLVPDPCSQPAAFFFHWDDDPPAIATGDHNDCQQQQHQDPPPPDDKAWNHAFQSDDQKTKGKDFCVWFQKKKKKWDLPKQKDKDKDFDPWDWDWDQDPSITMTITGDDDDDTDIGMIMIGIDGDPVDPGIHTIMIMDTHTPDSDRDSVSNVVSSVVSVVSSVSSVVVSVVSVVVSVVSVVVSVVSVVSVVVSVVVSCVSSVD

Radius of gyration: 27.11 Å; chains: 1; bounding box: 65×36×75 Å

Secondary structure (DSSP, 8-state):
--TTTHHHHHHHHHHTS-HHHHHHHHIIIIIT-----HHHHHHHHHHHHHHHHHHHHHHHHHHHHHHHHHHTTTS--HHHHHHHHHTSTTHHHHSSS-EEEEETTEEEEEPP--HHHHT------TT--EEEEEGGG--SEEEEEEETTTEEEEEEEE-TT-SEEEEEE-SS--EEEEEETTEEEEEEE--SS---EEEEEEEEEE-TT-SS--SEEEEEEEES-SS--HHHHHHHHHHHHHHHHHHHHHHHHHHHHHHHHHHHHHHHHHHHHHHHHHHHHHHH-

Organism: NCBI:txid1070528

Sequence (285 aa):
MEWNNWPKQLPLIIQKQNHYKAIQILDLFYKNNSLNDPLILINQQNKILNDIKFISHIKYIYNLIISYIKSNQLNPDFNTILSLVNQSKYSHKIFLFTTKYQYKSNYVNLLPIHPYAFGISQNIEQNQWVNICKNSNIPNTLCIEWNQHIFNKLRIRISKESNFYLDIKTNNLKYNIIREYGHLIYNFEQNSNNPQIQTISFKTNIDEKYKELIGIISISYSPISDTYDHNNSIQYIKTLQNLMKQISNVQNIIYHDYKINQQNIQEYKEHFDNKFDILKQITQN